Protein AF-A0A2C9LK13-F1 (afdb_monomer_lite)

pLDDT: mean 71.41, std 26.23, range [22.59, 97.69]

Radius of gyration: 27.47 Å; chains: 1; bounding box: 60×66×103 Å

Organism: Biomphalaria glabrata (NCBI:txid6526)

InterPro domains:
  IPR002893 Zinc finger, MYND-type [PF01753] (42-80)
  IPR002893 Zinc finger, MYND-type [PS50865] (42-80)

Structure (mmCIF, N/CA/C/O backbone):
data_AF-A0A2C9LK13-F1
#
_entry.id   AF-A0A2C9LK13-F1
#
loop_
_atom_site.group_PDB
_atom_site.id
_atom_site.type_symbol
_atom_site.label_atom_id
_atom_site.label_alt_id
_atom_site.label_comp_id
_atom_site.label_asym_id
_atom_site.label_entity_id
_atom_site.label_seq_id
_atom_site.pdbx_PDB_ins_code
_atom_site.Cartn_x
_atom_site.Cartn_y
_atom_site.Cartn_z
_atom_site.occupancy
_atom_site.B_iso_or_equiv
_atom_site.auth_seq_id
_atom_site.auth_comp_id
_atom_site.auth_asym_id
_atom_site.auth_atom_id
_atom_site.pdbx_PDB_model_num
ATOM 1 N N . MET A 1 1 ? -13.876 47.845 -78.301 1.00 31.80 1 MET A N 1
ATOM 2 C CA . MET A 1 1 ? -13.038 47.827 -79.518 1.00 31.80 1 MET A CA 1
ATOM 3 C C . MET A 1 1 ? -11.632 48.250 -79.125 1.00 31.80 1 MET A C 1
ATOM 5 O O . MET A 1 1 ? -11.558 49.229 -78.405 1.00 31.80 1 MET A O 1
ATOM 9 N N . ALA A 1 2 ? -10.608 47.526 -79.604 1.00 27.41 2 ALA A N 1
ATOM 10 C CA . ALA A 1 2 ? -9.177 47.889 -79.687 1.00 27.41 2 ALA A CA 1
ATOM 11 C C . ALA A 1 2 ? -8.462 48.290 -78.366 1.00 27.41 2 ALA A C 1
ATOM 13 O O . ALA A 1 2 ? -8.878 49.216 -77.692 1.00 27.41 2 ALA A O 1
ATOM 14 N N . ALA A 1 3 ? -7.488 47.540 -77.839 1.00 23.59 3 ALA A N 1
ATOM 15 C CA . ALA A 1 3 ? -6.131 47.210 -78.320 1.00 23.59 3 ALA A CA 1
ATOM 16 C C . ALA A 1 3 ? -5.032 48.152 -77.779 1.00 23.59 3 ALA A C 1
ATOM 18 O O . ALA A 1 3 ? -5.174 49.365 -77.861 1.00 23.59 3 ALA A O 1
ATOM 19 N N . ALA A 1 4 ? -3.921 47.509 -77.364 1.00 25.47 4 ALA A N 1
ATOM 20 C CA . ALA A 1 4 ? -2.553 48.018 -77.133 1.00 25.47 4 ALA A CA 1
ATOM 21 C C . ALA A 1 4 ? -2.369 48.988 -75.943 1.00 25.47 4 ALA A C 1
ATOM 23 O O . ALA A 1 4 ? -3.232 49.805 -75.674 1.00 25.47 4 ALA A O 1
ATOM 24 N N . SER A 1 5 ? -1.289 49.021 -75.157 1.00 25.98 5 SER A N 1
ATOM 25 C CA . SER A 1 5 ? 0.034 48.363 -75.049 1.00 25.98 5 SER A CA 1
ATOM 26 C C . SER A 1 5 ? 0.623 48.882 -73.712 1.00 25.98 5 SER A C 1
ATOM 28 O O . SER A 1 5 ? 0.318 50.018 -73.369 1.00 25.98 5 SER A O 1
ATOM 30 N N . THR A 1 6 ? 1.386 48.170 -72.877 1.00 29.06 6 THR A N 1
ATOM 31 C CA . THR A 1 6 ? 2.818 47.844 -73.036 1.00 29.06 6 THR A CA 1
ATOM 32 C C . THR A 1 6 ? 3.286 46.938 -71.869 1.00 29.06 6 THR A C 1
ATOM 34 O O . THR A 1 6 ? 2.954 47.176 -70.712 1.00 29.06 6 THR A O 1
ATOM 37 N N . ASN A 1 7 ? 4.086 45.913 -72.183 1.00 26.98 7 ASN A N 1
ATOM 38 C CA . ASN A 1 7 ? 5.043 45.219 -71.285 1.00 26.98 7 ASN A CA 1
ATOM 39 C C . ASN A 1 7 ? 6.357 46.055 -71.215 1.00 26.98 7 ASN A C 1
ATOM 41 O O . ASN A 1 7 ? 6.455 46.962 -72.047 1.00 26.98 7 ASN A O 1
ATOM 45 N N . PRO A 1 8 ? 7.400 45.790 -70.374 1.00 38.19 8 PRO A N 1
ATOM 46 C CA . PRO A 1 8 ? 7.798 44.488 -69.799 1.00 38.19 8 PRO A CA 1
ATOM 47 C C . PRO A 1 8 ? 8.449 44.511 -68.388 1.00 38.19 8 PRO A C 1
ATOM 49 O O . PRO A 1 8 ? 8.864 45.549 -67.886 1.00 38.19 8 PRO A O 1
ATOM 52 N N . SER A 1 9 ? 8.635 43.334 -67.779 1.00 25.31 9 SER A N 1
ATOM 53 C CA . SER A 1 9 ? 9.936 42.818 -67.284 1.00 25.31 9 SER A CA 1
ATOM 54 C C . SER A 1 9 ? 9.738 41.681 -66.271 1.00 25.31 9 SER A C 1
ATOM 56 O O . SER A 1 9 ? 8.929 41.789 -65.357 1.00 25.31 9 SER A O 1
ATOM 58 N N . GLY A 1 10 ? 10.497 40.591 -66.439 1.00 26.08 10 GLY A N 1
ATOM 59 C CA . GLY A 1 10 ? 10.673 39.565 -65.403 1.00 26.08 10 GLY A CA 1
ATOM 60 C C . GLY A 1 10 ? 10.380 38.131 -65.839 1.00 26.08 10 GLY A C 1
ATOM 61 O O . GLY A 1 10 ? 9.388 37.548 -65.421 1.00 26.08 10 GLY A O 1
ATOM 62 N N . SER A 1 11 ? 11.262 37.584 -66.675 1.00 26.62 11 SER A N 1
ATOM 63 C CA . SER A 1 11 ? 11.441 36.170 -67.043 1.00 26.62 11 SER A CA 1
ATOM 64 C C . SER A 1 11 ? 11.266 35.191 -65.869 1.00 26.62 11 SER A C 1
ATOM 66 O O . SER A 1 11 ? 11.827 35.426 -64.807 1.00 26.62 11 SER A O 1
ATOM 68 N N . GLY A 1 12 ? 10.462 34.128 -66.028 1.00 23.30 12 GLY A N 1
ATOM 69 C CA . GLY A 1 12 ? 10.933 32.734 -66.206 1.00 23.30 12 GLY A CA 1
ATOM 70 C C . GLY A 1 12 ? 11.186 32.043 -64.850 1.00 23.30 12 GLY A C 1
ATOM 71 O O . GLY A 1 12 ? 11.863 32.603 -64.008 1.00 23.30 12 GLY A O 1
ATOM 72 N N . VAL A 1 13 ? 10.706 30.843 -64.518 1.00 27.02 13 VAL A N 1
ATOM 73 C CA . VAL A 1 13 ? 10.536 29.606 -65.296 1.00 27.02 13 VAL A CA 1
ATOM 74 C C . VAL A 1 13 ? 9.547 28.676 -64.559 1.00 27.02 13 VAL A C 1
ATOM 76 O O . VAL A 1 13 ? 9.463 28.693 -63.332 1.00 27.02 13 VAL A O 1
ATOM 79 N N . LEU A 1 14 ? 8.810 27.866 -65.330 1.00 23.88 14 LEU A N 1
ATOM 80 C CA . LEU A 1 14 ? 7.937 26.773 -64.884 1.00 23.88 14 LEU A CA 1
ATOM 81 C C . LEU A 1 14 ? 8.702 25.582 -64.265 1.00 23.88 14 LEU A C 1
ATOM 83 O O . LEU A 1 14 ? 9.721 25.158 -64.793 1.00 23.88 14 LEU A O 1
ATOM 87 N N . PHE A 1 15 ? 8.095 25.021 -63.213 1.00 25.47 15 PHE A N 1
ATOM 88 C CA . PHE A 1 15 ? 8.029 23.618 -62.763 1.00 25.47 15 PHE A CA 1
ATOM 89 C C . PHE A 1 15 ? 9.171 22.633 -63.072 1.00 25.47 15 PHE A C 1
ATOM 91 O O . PHE A 1 15 ? 9.415 22.278 -64.222 1.00 25.47 15 PHE A O 1
ATOM 98 N N . ASN A 1 16 ? 9.650 21.966 -62.011 1.00 25.30 16 ASN A N 1
ATOM 99 C CA . ASN A 1 16 ? 9.769 20.509 -62.051 1.00 25.30 16 ASN A CA 1
ATOM 100 C C . ASN A 1 16 ? 9.527 19.857 -60.676 1.00 25.30 16 ASN A C 1
ATOM 102 O O . ASN A 1 16 ? 9.900 20.404 -59.639 1.00 25.30 16 ASN A O 1
ATOM 106 N N . MET A 1 17 ? 8.867 18.698 -60.695 1.00 30.39 17 MET A N 1
ATOM 107 C CA . MET 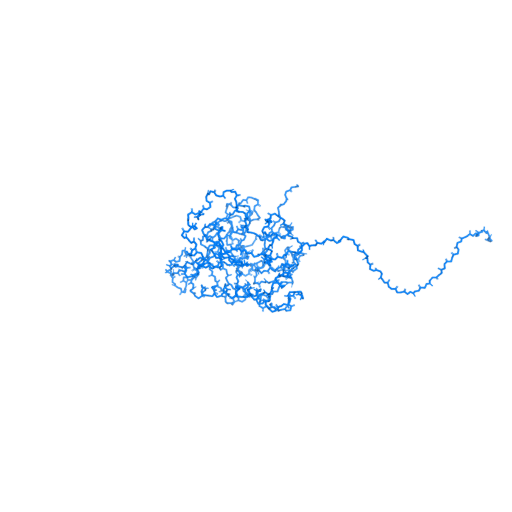A 1 17 ? 8.606 17.825 -59.550 1.00 30.39 17 MET A CA 1
ATOM 108 C C . MET A 1 17 ? 9.844 16.978 -59.240 1.00 30.39 17 MET A C 1
ATOM 110 O O . MET A 1 17 ? 10.304 16.274 -60.132 1.00 30.39 17 MET A O 1
ATOM 114 N N . SER A 1 18 ? 10.296 16.960 -57.982 1.00 26.34 18 SER A N 1
ATOM 115 C CA . SER A 1 18 ? 10.904 15.781 -57.338 1.00 26.34 18 SER A CA 1
ATOM 116 C C . SER A 1 18 ? 11.315 16.077 -55.890 1.00 26.34 18 SER A C 1
ATOM 118 O O . SER A 1 18 ? 12.150 16.940 -55.654 1.00 26.34 18 SER A O 1
ATOM 120 N N . GLU A 1 19 ? 10.747 15.280 -54.982 1.00 29.22 19 GLU A N 1
ATOM 121 C CA . GLU A 1 19 ? 11.377 14.674 -53.799 1.00 29.22 19 GLU A CA 1
ATOM 122 C C . GLU A 1 19 ? 11.909 15.516 -52.614 1.00 29.22 19 GLU A C 1
ATOM 124 O O . GLU A 1 19 ? 12.573 16.534 -52.747 1.00 29.22 19 GLU A O 1
ATOM 129 N N . GLN A 1 20 ? 11.693 14.916 -51.432 1.00 29.33 20 GLN A N 1
ATOM 130 C CA . GLN A 1 20 ? 12.347 15.128 -50.132 1.00 29.33 20 GLN A CA 1
ATOM 131 C C . GLN A 1 20 ? 11.802 16.259 -49.243 1.00 29.33 20 GLN A C 1
ATOM 133 O O . GLN A 1 20 ? 12.217 17.413 -49.279 1.00 29.33 20 GLN A O 1
ATOM 138 N N . GLY A 1 21 ? 10.896 15.850 -48.345 1.00 29.44 21 GLY A N 1
ATOM 139 C CA . GLY A 1 21 ? 10.502 16.613 -47.167 1.00 29.44 21 GLY A CA 1
ATOM 140 C C . GLY A 1 21 ? 11.701 16.871 -46.256 1.00 29.44 21 GLY A C 1
ATOM 141 O O . GLY A 1 21 ? 12.350 15.943 -45.772 1.00 29.44 21 GLY A O 1
ATOM 142 N N . GLN A 1 22 ? 11.988 18.150 -46.034 1.00 27.69 22 GLN A N 1
ATOM 143 C CA . GLN A 1 22 ? 13.014 18.611 -45.112 1.00 27.69 22 GLN A CA 1
ATOM 144 C C . GLN A 1 22 ? 12.539 18.471 -43.663 1.00 27.69 22 GLN A C 1
ATOM 146 O O . GLN A 1 22 ? 11.499 18.996 -43.266 1.00 27.69 22 GLN A O 1
ATOM 151 N N . ALA A 1 23 ? 13.349 17.766 -42.877 1.00 30.16 23 ALA A N 1
ATOM 152 C CA . ALA A 1 23 ? 13.293 17.742 -41.424 1.00 30.16 23 ALA A CA 1
ATOM 153 C C . ALA A 1 23 ? 13.624 19.131 -40.833 1.00 30.16 23 ALA A C 1
ATOM 155 O O . ALA A 1 23 ? 14.500 19.817 -41.371 1.00 30.16 23 ALA A O 1
ATOM 156 N N . PRO A 1 24 ? 13.025 19.538 -39.699 1.00 30.30 24 PRO A N 1
ATOM 157 C CA . PRO A 1 24 ? 13.491 20.707 -38.965 1.00 30.30 24 PRO A CA 1
ATOM 158 C C . PRO A 1 24 ? 14.824 20.394 -38.262 1.00 30.30 24 PRO A C 1
ATOM 160 O O . PRO A 1 24 ? 14.943 19.410 -37.532 1.00 30.30 24 PRO A O 1
ATOM 163 N N . GLN A 1 25 ? 15.826 21.239 -38.507 1.00 32.28 25 GLN A N 1
ATOM 164 C CA . GLN A 1 25 ? 17.170 21.201 -37.915 1.00 32.28 25 GLN A CA 1
ATOM 165 C C . GLN A 1 25 ? 17.210 21.824 -36.492 1.00 32.28 25 GLN A C 1
ATOM 167 O O . GLN A 1 25 ? 16.270 22.509 -36.088 1.00 32.28 25 GLN A O 1
ATOM 172 N N . PRO A 1 26 ? 18.283 21.554 -35.718 1.00 39.41 26 PRO A N 1
ATOM 173 C CA . PRO A 1 26 ? 18.273 21.402 -34.267 1.00 39.41 26 PRO A CA 1
ATOM 174 C C . PRO A 1 26 ? 18.712 22.659 -33.508 1.00 39.41 26 PRO A C 1
ATOM 176 O O . PRO A 1 26 ? 19.609 23.385 -33.930 1.00 39.41 26 PRO A O 1
ATOM 179 N N . GLY A 1 27 ? 18.158 22.851 -32.311 1.00 30.44 27 GLY A N 1
ATOM 180 C CA . GLY A 1 27 ? 18.590 23.892 -31.382 1.00 30.44 27 GLY A CA 1
ATOM 181 C C . GLY A 1 27 ? 18.277 23.522 -29.936 1.00 30.44 27 GLY A C 1
ATOM 182 O O . GLY A 1 27 ? 17.152 23.154 -29.630 1.00 30.44 27 GLY A O 1
ATOM 183 N N . LEU A 1 28 ? 19.294 23.654 -29.078 1.00 29.55 28 LEU A N 1
ATOM 184 C CA . LEU A 1 28 ? 19.357 23.369 -27.634 1.00 29.55 28 LEU A CA 1
ATOM 185 C C . LEU A 1 28 ? 19.448 21.889 -27.227 1.00 29.55 28 LEU A C 1
ATOM 187 O O . LEU A 1 28 ? 18.504 21.257 -26.762 1.00 29.55 28 LEU A O 1
ATOM 191 N N . LYS A 1 29 ? 20.683 21.372 -27.288 1.00 32.31 29 LYS A N 1
ATOM 192 C CA . LYS A 1 29 ? 21.123 20.269 -26.427 1.00 32.31 29 LYS A CA 1
ATOM 193 C C . LYS A 1 29 ? 20.994 20.713 -24.967 1.00 32.31 29 LYS A C 1
ATOM 195 O O . LYS A 1 29 ? 21.827 21.473 -24.482 1.00 32.31 29 LYS A O 1
ATOM 200 N N . CYS A 1 30 ? 19.975 20.231 -24.266 1.00 28.42 30 CYS A N 1
ATOM 201 C CA . CYS A 1 30 ? 20.022 20.163 -22.813 1.00 28.42 30 CYS A CA 1
ATOM 202 C C . CYS A 1 30 ? 20.679 18.823 -22.476 1.00 28.42 30 CYS A C 1
ATOM 204 O O . CYS A 1 30 ? 20.063 17.763 -22.597 1.00 28.42 30 CYS A O 1
ATOM 206 N N . GLU A 1 31 ? 21.976 18.848 -22.172 1.00 27.44 31 GLU A N 1
ATOM 207 C CA . GLU A 1 31 ? 22.671 17.673 -21.658 1.00 27.44 31 GLU A CA 1
ATOM 208 C C . GLU A 1 31 ? 22.091 17.350 -20.279 1.00 27.44 31 GLU A C 1
ATOM 210 O O . GLU A 1 31 ? 22.487 17.919 -19.264 1.00 27.44 31 GLU A O 1
ATOM 215 N N . ALA A 1 32 ? 21.113 16.443 -20.250 1.00 30.39 32 ALA A N 1
ATOM 216 C CA . ALA A 1 32 ? 20.668 15.805 -19.025 1.00 30.39 32 ALA A CA 1
ATOM 217 C C . ALA A 1 32 ? 21.895 15.150 -18.379 1.00 30.39 32 ALA A C 1
ATOM 219 O O . ALA A 1 32 ? 22.409 14.140 -18.874 1.00 30.39 32 ALA A O 1
ATOM 220 N N . LYS A 1 33 ? 22.405 15.762 -17.304 1.00 28.86 33 LYS A N 1
ATOM 221 C CA . LYS A 1 33 ? 23.480 15.190 -16.495 1.00 28.86 33 LYS A CA 1
ATOM 222 C C . LYS A 1 33 ? 23.027 13.794 -16.067 1.00 28.86 33 LYS A C 1
ATOM 224 O O . LYS A 1 33 ? 22.029 13.628 -15.377 1.00 28.86 33 LYS A O 1
ATOM 229 N N . ARG A 1 34 ? 23.720 12.776 -16.573 1.00 30.58 34 ARG A N 1
ATOM 230 C CA . ARG A 1 34 ? 23.451 11.365 -16.285 1.00 30.58 34 ARG A CA 1
ATOM 231 C C . ARG A 1 34 ? 23.830 11.092 -14.829 1.00 30.58 34 ARG A C 1
ATOM 233 O O . ARG A 1 34 ? 25.012 11.111 -14.505 1.00 30.58 34 ARG A O 1
ATOM 240 N N . PHE A 1 35 ? 22.845 10.831 -13.975 1.00 31.67 35 PHE A N 1
ATOM 241 C CA . PHE A 1 35 ? 23.058 10.484 -12.569 1.00 31.67 35 PHE A CA 1
ATOM 242 C C . PHE A 1 35 ? 23.460 9.004 -12.445 1.00 31.67 35 PHE A C 1
ATOM 244 O O . PHE A 1 35 ? 22.763 8.110 -12.933 1.00 31.67 35 PHE A O 1
ATOM 251 N N . LEU A 1 36 ? 24.631 8.743 -11.861 1.00 31.02 36 LEU A N 1
ATOM 252 C CA . LEU A 1 36 ? 25.161 7.404 -11.587 1.00 31.02 36 LEU A CA 1
ATOM 253 C C . LEU A 1 36 ? 24.934 7.095 -10.096 1.00 31.02 36 LEU A C 1
ATOM 255 O O . LEU A 1 36 ? 25.212 7.979 -9.295 1.00 31.02 36 LEU A O 1
ATOM 259 N N . PRO A 1 37 ? 24.494 5.882 -9.709 1.00 32.12 37 PRO A N 1
ATOM 260 C CA . PRO A 1 37 ? 24.341 5.515 -8.300 1.00 32.12 37 PRO A CA 1
ATOM 261 C C . PRO A 1 37 ? 25.699 5.464 -7.586 1.00 32.12 37 PRO A C 1
ATOM 263 O O . PRO A 1 37 ? 26.681 5.014 -8.185 1.00 32.12 37 PRO A O 1
ATOM 266 N N . MET A 1 38 ? 25.742 5.885 -6.318 1.00 38.09 38 MET A N 1
ATOM 267 C CA . MET A 1 38 ? 26.956 5.951 -5.492 1.00 38.09 38 MET A CA 1
ATOM 268 C C . MET A 1 38 ? 26.857 5.053 -4.249 1.00 38.09 38 MET A C 1
ATOM 270 O O . MET A 1 38 ? 25.794 4.933 -3.637 1.00 38.09 38 MET A O 1
ATOM 274 N N . GLU A 1 39 ? 27.970 4.415 -3.895 1.00 42.72 39 GLU A N 1
ATOM 275 C CA . GLU A 1 39 ? 28.097 3.479 -2.773 1.00 42.72 39 GLU A CA 1
ATOM 276 C C . GLU A 1 39 ? 28.133 4.225 -1.425 1.00 42.72 39 GLU A C 1
ATOM 278 O O . GLU A 1 39 ? 28.617 5.353 -1.337 1.00 42.72 39 GLU A O 1
ATOM 283 N N . HIS A 1 40 ? 27.606 3.613 -0.363 1.00 55.34 40 HIS A N 1
ATOM 284 C CA . HIS A 1 40 ? 27.720 4.108 1.015 1.00 55.34 40 HIS A CA 1
ATOM 285 C C . HIS A 1 40 ? 28.636 3.205 1.823 1.00 55.34 40 HIS A C 1
ATOM 287 O O . HIS A 1 40 ? 28.662 2.020 1.525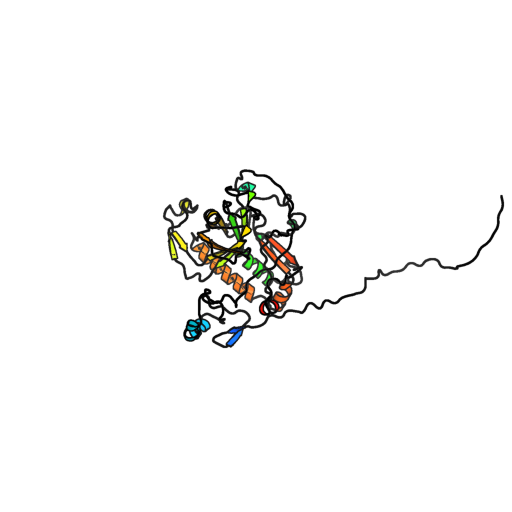 1.00 55.34 40 HIS A O 1
ATOM 293 N N . ASP A 1 41 ? 29.295 3.723 2.864 1.00 78.69 41 ASP A N 1
ATOM 294 C CA . ASP A 1 41 ? 30.219 2.949 3.702 1.00 78.69 41 ASP A CA 1
ATOM 295 C C . ASP A 1 41 ? 29.577 2.489 5.008 1.00 78.69 41 ASP A C 1
ATOM 297 O O . ASP A 1 41 ? 28.857 3.226 5.690 1.00 78.69 41 ASP A O 1
ATOM 301 N N . CYS A 1 42 ? 29.867 1.246 5.383 1.00 80.44 42 CYS A N 1
ATOM 302 C CA . CYS A 1 42 ? 29.367 0.684 6.619 1.00 80.44 42 CYS A CA 1
ATOM 303 C C . CYS A 1 42 ? 30.082 1.340 7.797 1.00 80.44 42 CYS A C 1
ATOM 305 O O . CYS A 1 42 ? 31.298 1.230 7.923 1.00 80.44 42 CYS A O 1
ATOM 307 N N . SER A 1 43 ? 29.317 1.899 8.734 1.00 87.06 43 SER A N 1
ATOM 308 C CA . SER A 1 43 ? 29.811 2.530 9.962 1.00 87.06 43 SER A CA 1
ATOM 309 C C . SER A 1 43 ? 30.565 1.580 10.904 1.00 87.06 43 SER A C 1
ATOM 311 O O . SER A 1 43 ? 31.014 2.019 11.950 1.00 87.06 43 SER A O 1
ATOM 313 N N . TYR A 1 44 ? 30.665 0.288 10.575 1.00 93.88 44 TYR A N 1
ATOM 314 C CA . TYR A 1 44 ? 31.475 -0.684 11.307 1.00 93.88 44 TYR A CA 1
ATOM 315 C C . TYR A 1 44 ? 32.651 -1.194 10.474 1.00 93.88 44 TYR A C 1
ATOM 317 O O . TYR A 1 44 ? 33.803 -1.016 10.848 1.00 93.88 44 TYR A O 1
ATOM 325 N N . CYS A 1 45 ? 32.367 -1.853 9.346 1.00 90.88 45 CYS A N 1
ATOM 326 C CA . CYS A 1 45 ? 33.394 -2.554 8.574 1.00 90.88 45 CYS A CA 1
ATOM 327 C C . CYS A 1 45 ? 33.979 -1.735 7.416 1.00 90.88 45 CYS A C 1
ATOM 329 O O . CYS A 1 45 ? 34.848 -2.241 6.712 1.00 90.88 45 CYS A O 1
ATOM 331 N N . GLY A 1 46 ? 33.479 -0.519 7.172 1.00 83.88 46 GLY A N 1
ATOM 332 C CA . GLY A 1 46 ? 33.955 0.380 6.116 1.00 83.88 46 GLY A CA 1
ATOM 333 C C . GLY A 1 46 ? 33.696 -0.092 4.683 1.00 83.88 46 GLY A C 1
ATOM 334 O O . GLY A 1 46 ? 34.047 0.615 3.749 1.00 83.88 46 GLY A O 1
ATOM 335 N N . LYS A 1 47 ? 33.090 -1.270 4.476 1.00 79.94 47 LYS A N 1
ATOM 336 C CA . LYS A 1 47 ? 32.755 -1.768 3.135 1.00 79.94 47 LYS A CA 1
ATOM 337 C C . LYS A 1 47 ? 31.714 -0.872 2.489 1.00 79.94 47 LYS A C 1
ATOM 339 O O . LYS A 1 47 ? 30.720 -0.564 3.144 1.00 79.94 47 LYS A O 1
ATOM 344 N N . SER A 1 48 ? 31.911 -0.565 1.214 1.00 63.59 48 SER A N 1
ATOM 345 C CA . SER A 1 48 ? 30.999 0.244 0.416 1.00 63.59 48 SER A CA 1
ATOM 346 C C . SER A 1 48 ? 29.912 -0.628 -0.234 1.00 63.59 48 SER A C 1
ATOM 348 O O . SER A 1 48 ? 30.187 -1.722 -0.727 1.00 63.59 48 SER A O 1
ATOM 350 N N . SER A 1 49 ? 28.648 -0.207 -0.179 1.00 54.97 49 SER A N 1
ATOM 351 C CA . SER A 1 49 ? 27.510 -0.903 -0.796 1.00 54.97 49 SER A CA 1
ATOM 352 C C . SER A 1 49 ? 26.365 0.064 -1.094 1.00 54.97 49 SER A C 1
ATOM 354 O O . SER A 1 49 ? 26.162 1.051 -0.388 1.00 54.97 49 SER A O 1
ATOM 356 N N . PHE A 1 50 ? 25.578 -0.242 -2.125 1.00 47.47 50 PHE A N 1
ATOM 357 C CA . PHE A 1 50 ? 24.413 0.549 -2.534 1.00 47.47 50 PHE A CA 1
ATOM 358 C C . PHE A 1 50 ? 23.177 0.333 -1.646 1.00 47.47 50 PHE A C 1
ATOM 360 O O . PHE A 1 50 ? 22.246 1.133 -1.687 1.00 47.47 50 PHE A O 1
ATOM 367 N N . SER A 1 51 ? 23.149 -0.725 -0.829 1.00 55.66 51 SER A N 1
ATOM 368 C CA . SER A 1 51 ? 22.083 -0.965 0.150 1.00 55.66 51 SER A CA 1
ATOM 369 C C . SER A 1 51 ? 22.665 -1.186 1.533 1.00 55.66 51 SER A C 1
ATOM 371 O O . SER A 1 51 ? 23.185 -2.257 1.861 1.00 55.66 51 SER A O 1
ATOM 373 N N . MET A 1 52 ? 22.531 -0.180 2.374 1.00 71.56 52 MET A N 1
ATOM 374 C CA . MET A 1 52 ? 22.866 -0.314 3.778 1.00 71.56 52 MET A CA 1
ATOM 375 C C . MET A 1 52 ? 21.618 -0.216 4.627 1.00 71.56 52 MET A C 1
ATOM 377 O O . MET A 1 52 ? 20.679 0.510 4.308 1.00 71.56 52 MET A O 1
ATOM 381 N N . LYS A 1 53 ? 21.618 -0.963 5.724 1.00 70.69 53 LYS A N 1
ATOM 382 C CA . LYS A 1 53 ? 20.591 -0.902 6.753 1.00 70.69 53 LYS A CA 1
ATOM 383 C C . LYS A 1 53 ? 20.910 0.248 7.697 1.00 70.69 53 LYS A C 1
ATOM 385 O O . LYS A 1 53 ? 22.055 0.410 8.110 1.00 70.69 53 LYS A O 1
ATOM 390 N N . PHE A 1 54 ? 19.900 1.027 8.051 1.00 73.44 54 PHE A N 1
ATOM 391 C CA . PHE A 1 54 ? 20.044 2.133 8.990 1.00 73.44 54 PHE A CA 1
ATOM 392 C C . PHE A 1 54 ? 19.812 1.666 10.427 1.00 73.44 54 PHE A C 1
ATOM 394 O O . PHE A 1 54 ? 19.035 0.742 10.677 1.00 73.44 54 PHE A O 1
ATOM 401 N N . CYS A 1 55 ? 20.453 2.331 11.388 1.00 74.62 55 CYS A N 1
ATOM 402 C CA . CYS A 1 55 ? 20.087 2.178 12.790 1.00 74.62 55 CYS A CA 1
ATOM 403 C C . CYS A 1 55 ? 18.640 2.639 13.003 1.00 74.62 55 CYS A C 1
ATOM 405 O O . CYS A 1 55 ? 18.317 3.796 12.764 1.00 74.62 55 CYS A O 1
ATOM 407 N N . THR A 1 56 ? 17.777 1.765 13.511 1.00 64.12 56 THR A N 1
ATOM 408 C CA . THR A 1 56 ? 16.336 2.030 13.674 1.00 64.12 56 THR A CA 1
ATOM 409 C C . THR A 1 56 ? 16.002 3.045 14.768 1.00 64.12 56 THR A C 1
ATOM 411 O O . THR A 1 56 ? 14.876 3.533 14.828 1.00 64.12 56 THR A O 1
ATOM 414 N N . ASN A 1 57 ? 16.960 3.359 15.644 1.00 61.56 57 ASN A N 1
ATOM 415 C CA . ASN A 1 57 ? 16.757 4.312 16.732 1.00 61.56 57 ASN A CA 1
ATOM 416 C C . ASN A 1 57 ? 17.137 5.750 16.337 1.00 61.56 57 ASN A C 1
ATOM 418 O O . ASN A 1 57 ? 16.419 6.674 16.703 1.00 61.56 57 ASN A O 1
ATOM 422 N N . CYS A 1 58 ? 18.227 5.950 15.582 1.00 70.38 58 CYS A N 1
ATOM 423 C CA . CYS A 1 58 ? 18.701 7.292 15.205 1.00 70.38 58 CYS A CA 1
ATOM 424 C C . CYS A 1 58 ? 18.690 7.584 13.698 1.00 70.38 58 CYS A C 1
ATOM 426 O O . CYS A 1 58 ? 18.809 8.741 13.321 1.00 70.38 58 CYS A O 1
ATOM 428 N N . TRP A 1 59 ? 18.589 6.566 12.838 1.00 61.47 59 TRP A N 1
ATOM 429 C CA . TRP A 1 59 ? 18.599 6.669 11.370 1.00 61.47 59 TRP A CA 1
ATOM 430 C C . TRP A 1 59 ? 19.867 7.279 10.742 1.00 61.47 59 TRP A C 1
ATOM 432 O O . TRP A 1 59 ? 19.908 7.487 9.534 1.00 61.47 59 TRP A O 1
ATOM 442 N N . VAL A 1 60 ? 20.925 7.508 11.530 1.00 69.25 60 VAL A N 1
ATOM 443 C CA . VAL A 1 60 ? 22.193 8.100 11.058 1.00 69.25 60 VAL A CA 1
ATOM 444 C C . VAL A 1 60 ? 23.213 7.037 10.640 1.00 69.25 60 VAL A C 1
ATOM 446 O O . VAL A 1 60 ? 23.806 7.126 9.569 1.00 69.25 60 VAL A O 1
ATOM 449 N N . ALA A 1 61 ? 23.434 6.021 11.477 1.00 73.19 61 ALA A N 1
ATOM 450 C CA . ALA A 1 61 ? 24.450 5.003 11.208 1.00 73.19 61 ALA A CA 1
ATOM 451 C C . ALA A 1 61 ? 23.964 3.973 10.174 1.00 73.19 61 ALA A C 1
ATOM 453 O O . ALA A 1 61 ? 22.813 3.531 10.238 1.00 73.19 61 ALA A O 1
ATOM 454 N N . LYS A 1 62 ? 24.856 3.579 9.254 1.00 81.62 62 LYS A N 1
ATOM 455 C CA . LYS A 1 62 ? 24.591 2.678 8.120 1.00 81.62 62 LYS A CA 1
ATOM 456 C C . LYS A 1 62 ? 25.417 1.400 8.255 1.00 81.62 62 LYS A C 1
ATOM 458 O O . LYS A 1 62 ? 26.597 1.443 8.592 1.00 81.62 62 LYS A O 1
ATOM 463 N N . TYR A 1 63 ? 24.828 0.247 7.968 1.00 78.62 63 TYR A N 1
ATOM 464 C CA . TYR A 1 63 ? 25.478 -1.050 8.137 1.00 78.62 63 TYR A CA 1
ATOM 465 C C . TYR A 1 63 ? 25.227 -1.965 6.946 1.00 78.62 63 TYR A C 1
ATOM 467 O O . TYR A 1 63 ? 24.136 -1.953 6.381 1.00 78.62 63 TYR A O 1
ATOM 475 N N . CYS A 1 64 ? 26.208 -2.800 6.593 1.00 78.56 64 CYS A N 1
ATOM 476 C CA . CYS A 1 64 ? 25.990 -3.876 5.622 1.00 78.56 64 CYS A CA 1
ATOM 477 C C . CYS A 1 64 ? 24.839 -4.787 6.070 1.00 78.56 64 CYS A C 1
ATOM 479 O O . CYS A 1 64 ? 23.974 -5.163 5.284 1.00 78.56 64 CYS A O 1
ATOM 481 N N . ASP A 1 65 ? 24.824 -5.108 7.361 1.00 77.44 65 ASP A N 1
ATOM 482 C CA . ASP A 1 65 ? 23.932 -6.081 7.967 1.00 77.44 65 ASP A CA 1
ATOM 483 C C . ASP A 1 65 ? 23.825 -5.869 9.489 1.00 77.44 65 ASP A C 1
ATOM 485 O O . ASP A 1 65 ? 24.381 -4.938 10.082 1.00 77.44 65 ASP A O 1
ATOM 489 N N . ARG A 1 66 ? 23.068 -6.761 10.129 1.00 78.50 66 ARG A N 1
ATOM 490 C CA . ARG A 1 66 ? 22.827 -6.759 11.573 1.00 78.50 66 ARG A CA 1
ATOM 491 C C . ARG A 1 66 ? 24.082 -7.098 12.381 1.00 78.50 66 ARG A C 1
ATOM 493 O O . ARG A 1 66 ? 24.172 -6.679 13.533 1.00 78.50 66 ARG A O 1
ATOM 500 N N . GLU A 1 67 ? 25.021 -7.857 11.824 1.00 87.19 67 GLU A N 1
ATOM 501 C CA . GLU A 1 67 ? 26.258 -8.210 12.525 1.00 87.19 67 GLU A CA 1
ATOM 502 C C . GLU A 1 67 ? 27.138 -6.973 12.673 1.00 87.19 67 GLU A C 1
ATOM 504 O O . GLU A 1 67 ? 27.550 -6.645 13.782 1.00 87.19 67 GLU A O 1
ATOM 509 N N . CYS A 1 68 ? 27.290 -6.201 11.596 1.00 85.88 68 CYS A N 1
ATOM 510 C CA . CYS A 1 68 ? 27.984 -4.919 11.623 1.00 85.88 68 CYS A CA 1
ATOM 511 C C . CYS A 1 68 ? 27.348 -3.931 12.613 1.00 85.88 68 CYS A C 1
ATOM 513 O O . CYS A 1 68 ? 28.056 -3.239 13.344 1.00 85.88 68 CYS A O 1
ATOM 515 N N . GLN A 1 69 ? 26.015 -3.885 12.690 1.00 86.69 69 GLN A N 1
ATOM 516 C CA . GLN A 1 69 ? 25.320 -3.038 13.662 1.00 86.69 69 GLN A CA 1
ATOM 517 C C . GLN A 1 69 ? 25.569 -3.482 15.110 1.00 86.69 69 GLN A C 1
ATOM 519 O O . GLN A 1 69 ? 25.859 -2.645 15.964 1.00 86.69 69 GLN A O 1
ATOM 524 N N . LYS A 1 70 ? 25.463 -4.787 15.401 1.00 89.19 70 LYS A N 1
ATOM 525 C CA . LYS A 1 70 ? 25.710 -5.339 16.744 1.00 89.19 70 LYS A CA 1
ATOM 526 C C . LYS A 1 70 ? 27.146 -5.090 17.193 1.00 89.19 70 LYS A C 1
ATOM 528 O O . LYS A 1 70 ? 27.354 -4.693 18.335 1.00 89.19 70 LYS A O 1
ATOM 533 N N . SER A 1 71 ? 28.110 -5.274 16.297 1.00 88.69 71 SER A N 1
ATOM 534 C CA . SER A 1 71 ? 29.525 -5.073 16.599 1.00 88.69 71 SER A CA 1
ATOM 535 C C . SER A 1 71 ? 29.886 -3.600 16.806 1.00 88.69 71 SER A C 1
ATOM 537 O O . SER A 1 71 ? 30.738 -3.300 17.634 1.00 88.69 71 SER A O 1
ATOM 539 N N . HIS A 1 72 ? 29.200 -2.670 16.132 1.00 91.50 72 HIS A N 1
ATOM 540 C CA . HIS A 1 72 ? 29.359 -1.231 16.377 1.00 91.50 72 HIS A CA 1
ATOM 541 C C . HIS A 1 72 ? 28.556 -0.730 17.592 1.00 91.50 72 HIS A C 1
ATOM 543 O O . HIS A 1 72 ? 28.749 0.398 18.036 1.00 91.50 72 HIS A O 1
ATOM 549 N N . TRP A 1 73 ? 27.652 -1.531 18.167 1.00 84.88 73 TRP A N 1
ATOM 550 C CA . TRP A 1 73 ? 26.711 -1.052 19.186 1.00 84.88 73 TRP A CA 1
ATOM 551 C C . TRP A 1 73 ? 27.387 -0.489 20.443 1.00 84.88 73 TRP A C 1
ATOM 553 O O . TRP A 1 73 ? 26.894 0.487 21.007 1.00 84.88 73 TRP A O 1
ATOM 563 N N . SER A 1 74 ? 28.513 -1.060 20.883 1.00 88.44 74 SER A N 1
ATOM 564 C CA . SER A 1 74 ? 29.234 -0.595 22.079 1.00 88.44 74 SER A CA 1
ATOM 565 C C . SER A 1 74 ? 29.718 0.851 21.970 1.00 88.44 74 SER A C 1
ATOM 567 O O . SER A 1 74 ? 29.722 1.553 22.978 1.00 88.44 74 SER A O 1
ATOM 569 N N . GLU A 1 75 ? 30.081 1.288 20.766 1.00 87.12 75 GLU A N 1
ATOM 570 C CA . GLU A 1 75 ? 30.517 2.653 20.459 1.00 87.12 75 GLU A CA 1
ATOM 571 C C . GLU A 1 75 ? 29.319 3.521 20.050 1.00 87.12 75 GLU A C 1
ATOM 573 O O . GLU A 1 75 ? 29.069 4.576 20.634 1.00 87.12 75 GLU A O 1
ATOM 578 N N . HIS A 1 76 ? 28.486 3.016 19.138 1.00 85.12 76 HIS A N 1
ATOM 579 C CA . HIS A 1 76 ? 27.344 3.739 18.592 1.00 85.12 76 HIS A CA 1
ATOM 580 C C . HIS A 1 76 ? 26.305 4.147 19.647 1.00 85.12 76 HIS A C 1
ATOM 582 O O . HIS A 1 76 ? 25.749 5.241 19.562 1.00 85.12 76 HIS A O 1
ATOM 588 N N . ARG A 1 77 ? 26.035 3.306 20.659 1.00 86.31 77 ARG A N 1
ATOM 589 C CA . ARG A 1 77 ? 24.986 3.548 21.672 1.00 86.31 77 ARG A CA 1
ATOM 590 C C . ARG A 1 77 ? 25.133 4.880 22.413 1.00 86.31 77 ARG A C 1
ATOM 592 O O . ARG A 1 77 ? 24.130 5.432 22.848 1.00 86.31 77 ARG A O 1
ATOM 599 N N . HIS A 1 78 ? 26.359 5.391 22.546 1.00 81.00 78 HIS A N 1
ATOM 600 C CA . HIS A 1 78 ? 26.648 6.649 23.240 1.00 81.00 78 HIS A CA 1
ATOM 601 C C . HIS A 1 78 ? 26.228 7.884 22.434 1.00 81.00 78 HIS A C 1
ATOM 603 O O . HIS A 1 78 ? 26.007 8.939 23.016 1.00 81.00 78 HIS A O 1
ATOM 609 N N . HIS A 1 79 ? 26.061 7.724 21.120 1.00 75.12 79 HIS A N 1
ATOM 610 C CA . HIS A 1 79 ? 25.634 8.763 20.182 1.00 75.12 79 HIS A CA 1
ATOM 611 C C . HIS A 1 79 ? 24.295 8.413 19.504 1.00 75.12 79 HIS A C 1
ATOM 613 O O . HIS A 1 79 ? 23.856 9.076 18.564 1.00 75.12 79 HIS A O 1
ATOM 619 N N . CYS A 1 80 ? 23.629 7.354 19.976 1.00 75.88 80 CYS A N 1
ATOM 620 C CA . CYS A 1 80 ? 22.360 6.861 19.455 1.00 75.88 80 CYS A CA 1
ATOM 621 C C . CYS A 1 80 ? 21.186 7.542 20.183 1.00 75.88 80 CYS A C 1
ATOM 623 O O . CYS A 1 80 ? 20.559 6.954 21.066 1.00 75.88 80 CYS A O 1
ATOM 625 N N . HIS A 1 81 ? 20.901 8.801 19.840 1.00 70.69 81 HIS A N 1
ATOM 626 C CA . HIS A 1 81 ? 19.833 9.592 20.467 1.00 70.69 81 HIS A CA 1
ATOM 627 C C . HIS A 1 81 ? 18.520 9.551 19.665 1.00 70.69 81 HIS A C 1
ATOM 629 O O . HIS A 1 81 ? 18.541 9.543 18.434 1.00 70.69 81 HIS A O 1
ATOM 635 N N . LYS A 1 82 ? 17.376 9.548 20.371 1.00 52.47 82 LYS A N 1
ATOM 636 C CA . LYS A 1 82 ? 16.041 9.772 19.785 1.00 52.47 82 LYS A CA 1
ATOM 637 C C . LYS A 1 82 ? 15.864 11.256 19.446 1.00 52.47 82 LYS A C 1
ATOM 639 O O . LYS A 1 82 ? 16.351 12.111 20.177 1.00 52.47 82 LYS A O 1
ATOM 644 N N . GLU A 1 83 ? 15.145 11.525 18.358 1.00 49.06 83 GLU A N 1
ATOM 645 C CA . GLU A 1 83 ? 14.944 12.798 17.633 1.00 49.06 83 GLU A CA 1
ATOM 646 C C . GLU A 1 83 ? 14.405 14.023 18.418 1.00 49.06 83 GLU A C 1
ATOM 648 O O . GLU A 1 83 ? 13.826 14.922 17.816 1.00 49.06 83 GLU A O 1
ATOM 653 N N . THR A 1 84 ? 14.563 14.136 19.738 1.00 36.88 84 THR A N 1
ATOM 654 C CA . THR A 1 84 ? 14.075 15.326 20.462 1.00 36.88 84 THR A CA 1
ATOM 655 C C . THR A 1 84 ? 15.021 16.525 20.430 1.00 36.88 84 THR A C 1
ATOM 657 O O . THR A 1 84 ? 14.580 17.606 20.795 1.00 36.88 84 THR A O 1
ATOM 660 N N . ASP A 1 85 ? 16.264 16.387 19.954 1.00 33.56 85 ASP A N 1
ATOM 661 C CA . ASP A 1 85 ? 17.236 17.501 19.978 1.00 33.56 85 ASP A CA 1
ATOM 662 C C . ASP A 1 85 ? 18.023 17.720 18.672 1.00 33.56 85 ASP A C 1
ATOM 664 O O . ASP A 1 85 ? 18.965 18.504 18.612 1.00 33.56 85 ASP A O 1
ATOM 668 N N . ILE A 1 86 ? 17.623 17.064 17.578 1.00 37.06 86 ILE A N 1
ATOM 669 C CA . ILE A 1 86 ? 18.231 17.265 16.250 1.00 37.06 86 ILE A CA 1
ATOM 670 C C . ILE A 1 86 ? 17.247 18.040 15.374 1.00 37.06 86 ILE A C 1
ATOM 672 O O . ILE A 1 86 ? 16.778 17.583 14.335 1.00 37.06 86 ILE A O 1
ATOM 676 N N . SER A 1 87 ? 16.918 19.253 15.811 1.00 27.98 87 SER A N 1
ATOM 677 C CA . SER A 1 87 ? 16.041 20.181 15.092 1.00 27.98 87 SER A CA 1
ATOM 678 C C . SER A 1 87 ? 16.678 20.784 13.829 1.00 27.98 87 SER A C 1
ATOM 680 O O . SER A 1 87 ? 16.055 21.625 13.183 1.00 27.98 87 SER A O 1
ATOM 682 N N . GLN A 1 88 ? 17.884 20.357 13.424 1.00 28.67 88 GLN A N 1
ATOM 683 C CA . GLN A 1 88 ? 18.597 20.987 12.305 1.00 28.67 88 GLN A CA 1
ATOM 684 C C . GLN A 1 88 ? 19.254 20.067 11.260 1.00 28.67 88 GLN A C 1
ATOM 686 O O . GLN A 1 88 ? 19.732 20.614 10.271 1.00 28.67 88 GLN A O 1
ATOM 691 N N . LEU A 1 89 ? 19.263 18.725 11.368 1.00 27.70 89 LEU A N 1
ATOM 692 C CA . LEU A 1 89 ? 20.168 17.933 10.500 1.00 27.70 89 LEU A CA 1
ATOM 693 C C . LEU A 1 89 ? 19.638 16.744 9.682 1.00 27.70 89 LEU A C 1
ATOM 695 O O . LEU A 1 89 ? 20.422 16.223 8.901 1.00 27.70 89 LEU A O 1
ATOM 699 N N . TYR A 1 90 ? 18.356 16.355 9.703 1.00 26.03 90 TYR A N 1
ATOM 700 C CA . TYR A 1 90 ? 17.906 15.244 8.833 1.00 26.03 90 TYR A CA 1
ATOM 701 C C . TYR A 1 90 ? 16.543 15.495 8.157 1.00 26.03 90 TYR A C 1
ATOM 703 O O . TYR A 1 90 ? 15.456 15.235 8.684 1.00 26.03 90 TYR A O 1
ATOM 711 N N . LYS A 1 91 ? 16.607 16.019 6.925 1.00 29.48 91 LYS A N 1
ATOM 712 C CA . LYS A 1 91 ? 15.526 15.986 5.928 1.00 29.48 91 LYS A CA 1
ATOM 713 C C . LYS A 1 91 ? 15.768 14.780 5.011 1.00 29.48 91 LYS A C 1
ATOM 715 O O . LYS A 1 91 ? 16.774 14.766 4.318 1.00 29.48 91 LYS A O 1
ATOM 720 N N . GLY A 1 92 ? 14.852 13.814 4.941 1.00 23.44 92 GLY A N 1
ATOM 721 C CA . GLY A 1 92 ? 14.933 12.787 3.895 1.00 23.44 92 GLY A CA 1
ATOM 722 C C . GLY A 1 92 ? 13.760 11.811 3.865 1.00 23.44 92 GLY A C 1
ATOM 723 O O . GLY A 1 92 ? 13.520 11.116 4.845 1.00 23.44 92 GLY A O 1
ATOM 724 N N . GLY A 1 93 ? 13.036 11.773 2.735 1.00 22.59 93 GLY A N 1
ATOM 725 C CA . GLY A 1 93 ? 12.109 10.690 2.370 1.00 22.59 93 GLY A CA 1
ATOM 726 C C . GLY A 1 93 ? 10.884 11.080 1.512 1.00 22.59 93 GLY A C 1
ATOM 727 O O . GLY A 1 93 ? 9.762 11.038 2.024 1.00 22.59 93 GLY A O 1
ATOM 728 N N . ARG A 1 94 ? 11.021 11.395 0.206 1.00 32.25 94 ARG A N 1
ATOM 729 C CA . ARG A 1 94 ? 9.901 11.474 -0.792 1.00 32.25 94 ARG A CA 1
ATOM 730 C C . ARG A 1 94 ? 10.390 11.105 -2.210 1.00 32.25 94 ARG A C 1
ATOM 732 O O . ARG A 1 94 ? 11.576 11.252 -2.449 1.00 32.25 94 ARG A O 1
ATOM 739 N N . MET A 1 95 ? 9.646 10.435 -3.111 1.00 25.94 95 MET A N 1
ATOM 740 C CA . MET A 1 95 ? 8.312 10.608 -3.755 1.00 25.94 95 MET A CA 1
ATOM 741 C C . MET A 1 95 ? 8.205 11.788 -4.743 1.00 25.94 95 MET A C 1
ATOM 743 O O . MET A 1 95 ? 8.491 12.917 -4.368 1.00 25.94 95 MET A O 1
ATOM 747 N N . VAL A 1 96 ? 7.756 1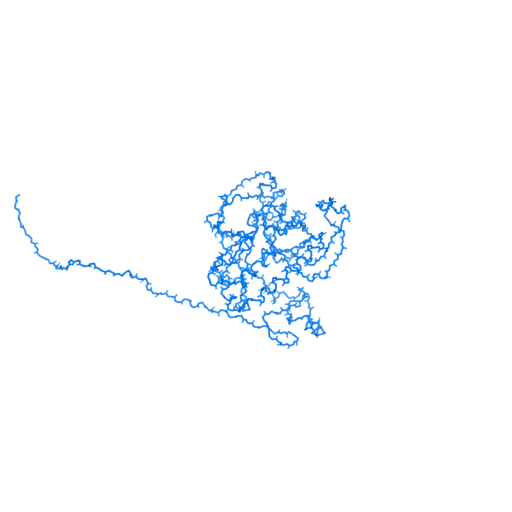1.489 -5.973 1.00 26.14 96 VAL A N 1
ATOM 748 C CA . VAL A 1 96 ? 7.577 12.409 -7.118 1.00 26.14 96 VAL A CA 1
ATOM 749 C C . VAL A 1 96 ? 6.133 12.919 -7.188 1.00 26.14 96 VAL A C 1
ATOM 751 O O . VAL A 1 96 ? 5.193 12.145 -7.012 1.00 26.14 96 VAL A O 1
ATOM 754 N N . GLU A 1 97 ? 5.962 14.212 -7.451 1.00 25.20 97 GLU A N 1
ATOM 755 C CA . GLU A 1 97 ? 4.675 14.869 -7.714 1.00 25.20 97 GLU A CA 1
ATOM 756 C C . GLU A 1 97 ? 4.325 14.853 -9.211 1.00 25.20 97 GLU A C 1
ATOM 758 O O . GLU A 1 97 ? 5.177 15.102 -10.061 1.00 25.20 97 GLU A O 1
ATOM 763 N N . MET A 1 98 ? 3.049 14.619 -9.532 1.00 29.53 98 MET A N 1
ATOM 764 C CA . MET A 1 98 ? 2.447 14.923 -10.837 1.00 29.53 98 MET A CA 1
ATOM 765 C C . MET A 1 98 ? 1.266 15.880 -10.610 1.00 29.53 98 MET A C 1
ATOM 767 O O . MET A 1 98 ? 0.389 15.589 -9.796 1.00 29.53 98 MET A O 1
ATOM 771 N N . GLU A 1 99 ? 1.264 17.023 -11.302 1.00 25.45 99 GLU A N 1
ATOM 772 C CA . GLU A 1 99 ? 0.234 18.076 -11.222 1.00 25.45 99 GLU A CA 1
ATOM 773 C C . GLU A 1 99 ? -1.007 17.705 -12.050 1.00 25.45 99 GLU A C 1
ATOM 775 O O . GLU A 1 99 ? -0.843 17.372 -13.220 1.00 25.45 99 GLU A O 1
ATOM 780 N N . MET A 1 100 ? -2.227 17.820 -11.492 1.00 26.56 100 MET A N 1
ATOM 781 C CA . MET A 1 100 ? -3.489 17.876 -12.261 1.00 26.56 100 MET A CA 1
ATOM 782 C C . MET A 1 100 ? -4.567 18.757 -11.592 1.00 26.56 100 MET A C 1
ATOM 784 O O . MET A 1 100 ? -4.714 18.767 -10.367 1.00 26.56 100 MET A O 1
ATOM 788 N N . VAL A 1 101 ? -5.337 19.456 -12.436 1.00 26.38 101 VAL A N 1
ATOM 789 C CA . VAL A 1 101 ? -6.364 20.480 -12.136 1.00 26.38 101 VAL A CA 1
ATOM 790 C C . VAL A 1 101 ? -7.710 19.844 -11.724 1.00 26.38 101 VAL A C 1
ATOM 792 O O . VAL A 1 101 ? -8.048 18.780 -12.250 1.00 26.38 101 VAL A O 1
ATOM 795 N N . PRO A 1 102 ? -8.500 20.436 -10.804 1.00 27.23 102 PRO A N 1
ATOM 796 C CA . PRO A 1 102 ? -9.845 19.958 -10.491 1.00 27.23 102 PRO A CA 1
ATOM 797 C C . PRO A 1 102 ? -10.934 20.725 -11.255 1.00 27.23 102 PRO A C 1
ATOM 799 O O . PRO A 1 102 ? -10.841 21.939 -11.377 1.00 27.23 102 PRO A O 1
ATOM 802 N N . ASP A 1 103 ? -12.015 20.028 -11.616 1.00 29.44 103 ASP A N 1
ATOM 803 C CA . ASP A 1 103 ? -13.330 20.639 -11.834 1.00 29.44 103 ASP A CA 1
ATOM 804 C C . ASP A 1 103 ? -14.417 19.907 -11.034 1.00 29.44 103 ASP A C 1
ATOM 806 O O . ASP A 1 103 ? -14.272 18.754 -10.610 1.00 29.44 103 ASP A O 1
ATOM 810 N N . THR A 1 104 ? -15.449 20.681 -10.725 1.00 36.75 104 THR A N 1
ATOM 811 C CA . THR A 1 104 ? -16.414 20.561 -9.630 1.00 36.75 104 THR A CA 1
ATOM 812 C C . THR A 1 104 ? -17.647 19.698 -9.917 1.00 36.75 104 THR A C 1
ATOM 814 O O . THR A 1 104 ? -18.008 19.453 -11.058 1.00 36.75 104 THR A O 1
ATOM 817 N N . GLU A 1 105 ? -18.324 19.357 -8.811 1.00 41.75 105 GLU A N 1
ATOM 818 C CA . GLU A 1 105 ? -19.658 18.745 -8.672 1.00 41.75 105 GLU A CA 1
ATOM 819 C C . GLU A 1 105 ? -19.775 17.239 -8.958 1.00 41.75 105 GLU A C 1
ATOM 821 O O . GLU A 1 105 ? -19.379 16.753 -10.002 1.00 41.75 105 GLU A O 1
ATOM 826 N N . PHE A 1 106 ? -20.301 16.485 -7.979 1.00 36.44 106 PHE A N 1
ATOM 827 C CA . PHE A 1 106 ? -21.433 15.556 -8.143 1.00 36.44 106 PHE A CA 1
ATOM 828 C C . PHE A 1 106 ? -21.833 14.892 -6.805 1.00 36.44 106 PHE A C 1
ATOM 830 O O . PHE A 1 106 ? -21.056 14.866 -5.845 1.00 36.44 106 PHE A O 1
ATOM 837 N N . LEU A 1 107 ? -23.100 14.461 -6.795 1.00 31.31 107 LEU A N 1
ATOM 838 C CA . LEU A 1 107 ? -24.083 14.281 -5.717 1.00 31.31 107 LEU A CA 1
ATOM 839 C C . LEU A 1 107 ? -23.809 13.256 -4.600 1.00 31.31 107 LEU A C 1
ATOM 841 O O . LEU A 1 107 ? -23.164 12.228 -4.786 1.00 31.31 107 LEU A O 1
ATOM 845 N N . GLU A 1 108 ? -24.469 13.523 -3.466 1.00 37.41 108 GLU A N 1
ATOM 846 C CA . GLU A 1 108 ? -24.746 12.597 -2.367 1.00 37.41 108 GLU A CA 1
ATOM 847 C C . GLU A 1 108 ? -25.742 11.502 -2.788 1.00 37.41 108 GLU A C 1
ATOM 849 O O . GLU A 1 108 ? -26.854 11.787 -3.229 1.00 37.41 108 GLU A O 1
ATOM 854 N N . ALA A 1 109 ? -25.369 10.238 -2.589 1.00 31.50 109 ALA A N 1
ATOM 855 C CA . ALA A 1 109 ? -26.302 9.120 -2.532 1.00 31.50 109 ALA A CA 1
ATOM 856 C C . ALA A 1 109 ? -25.817 8.133 -1.466 1.00 31.50 109 ALA A C 1
ATOM 858 O O . ALA A 1 109 ? -24.620 7.902 -1.323 1.00 31.50 109 ALA A O 1
ATOM 859 N N . SER A 1 110 ? -26.741 7.560 -0.698 1.00 34.41 110 SER A N 1
ATOM 860 C CA . SER A 1 110 ? -26.479 6.471 0.245 1.00 34.41 110 SER A CA 1
ATOM 861 C C . SER A 1 110 ? -26.025 5.223 -0.519 1.00 34.41 110 SER A C 1
ATOM 863 O O . SER A 1 110 ? -26.787 4.712 -1.341 1.00 34.41 110 SER A O 1
ATOM 865 N N . VAL A 1 111 ? -24.805 4.734 -0.278 1.00 34.59 111 VAL A N 1
ATOM 866 C CA . VAL A 1 111 ? -24.182 3.733 -1.162 1.00 34.59 111 VAL A CA 1
ATOM 867 C C . VAL A 1 111 ? -24.102 2.350 -0.512 1.00 34.59 111 VAL A C 1
ATOM 869 O O . VAL A 1 111 ? -23.452 2.157 0.514 1.00 34.59 111 VAL A O 1
ATOM 872 N N . ASN A 1 112 ? -24.765 1.391 -1.159 1.00 30.77 112 ASN A N 1
ATOM 873 C CA . ASN A 1 112 ? -24.574 -0.055 -1.030 1.00 30.77 112 ASN A CA 1
ATOM 874 C C . ASN A 1 112 ? -23.167 -0.428 -1.559 1.00 30.77 112 ASN A C 1
ATOM 876 O O . ASN A 1 112 ? -22.724 0.203 -2.514 1.00 30.77 112 ASN A O 1
ATOM 880 N N . GLU A 1 113 ? -22.450 -1.418 -1.007 1.00 39.66 113 GLU A N 1
ATOM 881 C CA . GLU A 1 113 ? -21.019 -1.640 -1.348 1.00 39.66 113 GLU A CA 1
ATOM 882 C C . GLU A 1 113 ? -20.739 -1.894 -2.851 1.00 39.66 113 GLU A C 1
ATOM 884 O O . GLU A 1 113 ? -19.619 -1.673 -3.311 1.00 39.66 113 GLU A O 1
ATOM 889 N N . ASP A 1 114 ? -21.755 -2.267 -3.635 1.00 37.41 114 ASP A N 1
ATOM 890 C CA . ASP A 1 114 ? -21.658 -2.479 -5.086 1.00 37.41 114 ASP A CA 1
ATOM 891 C C . ASP A 1 114 ? -21.733 -1.190 -5.936 1.00 37.41 114 ASP A C 1
ATOM 893 O O . ASP A 1 114 ? -21.369 -1.214 -7.110 1.00 37.41 114 ASP A O 1
ATOM 897 N N . PHE A 1 115 ? -22.143 -0.048 -5.367 1.00 38.44 115 PHE A N 1
ATOM 898 C CA . PHE A 1 115 ? -22.189 1.257 -6.056 1.00 38.44 115 PHE A CA 1
ATOM 899 C C . PHE A 1 115 ? -20.945 2.134 -5.802 1.00 38.44 115 PHE A C 1
ATOM 901 O O . PHE A 1 115 ? -20.870 3.259 -6.290 1.00 38.44 115 PHE A O 1
ATOM 908 N N . LEU A 1 116 ? -19.949 1.634 -5.058 1.00 45.88 116 LEU A N 1
ATOM 909 C CA . LEU A 1 116 ? -18.695 2.354 -4.767 1.00 45.88 116 LEU A CA 1
ATOM 910 C C . LEU A 1 116 ? -17.758 2.490 -5.974 1.00 45.88 116 LEU A C 1
ATOM 912 O O . LEU A 1 116 ? -16.739 3.174 -5.896 1.00 45.88 116 LEU A O 1
ATOM 916 N N . PHE A 1 117 ? -18.082 1.836 -7.083 1.00 47.72 117 PHE A N 1
ATOM 917 C CA . PHE A 1 117 ? -17.304 1.911 -8.304 1.00 47.72 117 PHE A CA 1
ATOM 918 C C . PHE A 1 117 ? -17.737 3.147 -9.091 1.00 47.72 117 PHE A C 1
ATOM 920 O O . PHE A 1 117 ? -18.814 3.153 -9.690 1.00 47.72 117 PHE A O 1
ATOM 927 N N . LEU A 1 118 ? -16.899 4.191 -9.117 1.00 50.50 118 LEU A N 1
ATOM 928 C CA . LEU A 1 118 ? -17.011 5.161 -10.202 1.00 50.50 118 LEU A CA 1
ATOM 929 C C . LEU A 1 118 ? -16.861 4.379 -11.506 1.00 50.50 118 LEU A C 1
ATOM 931 O O . LEU A 1 118 ? -15.837 3.736 -11.745 1.00 50.50 118 LEU A O 1
ATOM 935 N N . ASP A 1 119 ? -17.906 4.433 -12.321 1.00 53.50 119 ASP A N 1
ATOM 936 C CA . ASP A 1 119 ? -17.826 4.087 -13.727 1.00 53.50 119 ASP A CA 1
ATOM 937 C C . ASP A 1 119 ? -16.628 4.848 -14.316 1.00 53.50 119 ASP A C 1
ATOM 939 O O . ASP A 1 119 ? -16.571 6.077 -14.207 1.00 53.50 119 ASP A O 1
ATOM 943 N N . LEU A 1 120 ? -15.627 4.129 -14.837 1.00 55.78 120 LEU A N 1
ATOM 944 C CA . LEU A 1 120 ? -14.406 4.754 -15.364 1.00 55.78 120 LEU A CA 1
ATOM 945 C C . LEU A 1 120 ? -14.759 5.745 -16.477 1.00 55.78 120 LEU A C 1
ATOM 947 O O . LEU A 1 120 ? -14.129 6.798 -16.579 1.00 55.78 120 LEU A O 1
ATOM 951 N N . ASP A 1 121 ? -15.844 5.466 -17.201 1.00 55.97 121 ASP A N 1
ATOM 952 C CA . ASP A 1 121 ? -16.393 6.312 -18.255 1.00 55.97 121 ASP A CA 1
ATOM 953 C C . ASP A 1 121 ? -16.956 7.636 -17.714 1.00 55.97 121 ASP A C 1
ATOM 955 O O . ASP A 1 121 ? -16.985 8.639 -18.424 1.00 55.97 121 ASP A O 1
ATOM 959 N N . LYS A 1 122 ? -17.337 7.675 -16.431 1.00 55.88 122 LYS A N 1
ATOM 960 C CA . LYS A 1 122 ? -17.807 8.874 -15.716 1.00 55.88 122 LYS A CA 1
ATOM 961 C C . LYS A 1 122 ? -16.728 9.498 -14.841 1.00 55.88 122 LYS A C 1
ATOM 963 O O . LYS A 1 122 ? -17.024 10.398 -14.054 1.00 55.88 122 LYS A O 1
ATOM 968 N N . CYS A 1 123 ? -15.486 9.019 -14.919 1.00 61.12 123 CYS A N 1
ATOM 969 C CA . CYS A 1 123 ? -14.418 9.607 -14.137 1.00 61.12 123 CYS A CA 1
ATOM 970 C C . CYS A 1 123 ? -14.186 11.056 -14.601 1.00 61.12 123 CYS A C 1
ATOM 972 O O . CYS A 1 123 ? -13.858 11.265 -15.769 1.00 61.12 123 CYS A O 1
ATOM 974 N N . PRO A 1 124 ? -14.218 12.055 -13.699 1.00 55.22 124 PRO A N 1
ATOM 975 C CA . PRO A 1 124 ? -13.894 13.440 -14.057 1.00 55.22 124 PRO A CA 1
ATOM 976 C C . PRO A 1 124 ? -12.475 13.590 -14.627 1.00 55.22 124 PRO A C 1
ATOM 978 O O . PRO A 1 124 ? -12.153 14.573 -15.283 1.00 55.22 124 PRO A O 1
ATOM 981 N N . LYS A 1 125 ? -11.609 12.596 -14.377 1.00 54.00 125 LYS A N 1
ATOM 982 C CA . LYS A 1 125 ? -10.225 12.543 -14.853 1.00 54.00 125 LYS A CA 1
ATOM 983 C C . LYS A 1 125 ? -10.056 11.779 -16.166 1.00 54.00 125 LYS A C 1
ATOM 985 O O . LYS A 1 125 ? -8.925 11.691 -16.623 1.00 54.00 125 LYS A O 1
ATOM 990 N N . ASN A 1 126 ? -11.113 11.227 -16.767 1.00 50.72 126 ASN A N 1
ATOM 991 C CA . ASN A 1 126 ? -10.988 10.357 -17.945 1.00 50.72 126 ASN A CA 1
ATOM 992 C C . ASN A 1 126 ? -10.383 11.073 -19.175 1.00 50.72 126 ASN A C 1
ATOM 994 O O . ASN A 1 126 ? -9.819 10.420 -20.040 1.00 50.72 126 ASN A O 1
ATOM 998 N N . GLY A 1 127 ? -10.430 12.413 -19.223 1.00 46.38 127 GLY A N 1
ATOM 999 C CA . GLY A 1 127 ? -9.766 13.226 -20.255 1.00 46.38 127 GLY A CA 1
ATOM 1000 C C . GLY A 1 127 ? -8.290 13.569 -19.989 1.00 46.38 127 GLY A C 1
ATOM 1001 O O . GLY A 1 127 ? -7.604 14.010 -20.904 1.00 46.38 127 GLY A O 1
ATOM 1002 N N . TYR A 1 128 ? -7.795 13.366 -18.762 1.00 48.19 128 TYR A N 1
ATOM 1003 C CA . TYR A 1 128 ? -6.412 13.673 -18.358 1.00 48.19 128 TYR A CA 1
ATOM 1004 C C . TYR A 1 128 ? -5.592 12.414 -18.051 1.00 48.19 128 TYR A C 1
ATOM 1006 O O . TYR A 1 128 ? -4.403 12.347 -18.345 1.00 48.19 128 TYR A O 1
ATOM 1014 N N . ASN A 1 129 ? -6.253 11.401 -17.492 1.00 55.25 129 ASN A N 1
ATOM 1015 C CA . ASN A 1 129 ? -5.723 10.073 -17.244 1.00 55.25 129 ASN A CA 1
ATOM 1016 C C . ASN A 1 129 ? -6.599 9.104 -18.023 1.00 55.25 129 ASN A C 1
ATOM 1018 O O . ASN A 1 129 ? -7.698 8.774 -17.577 1.00 55.25 129 ASN A O 1
ATOM 1022 N N . ASP A 1 130 ? -6.122 8.668 -19.183 1.00 65.19 130 ASP A N 1
ATOM 1023 C CA . ASP A 1 130 ? -6.826 7.663 -19.966 1.00 65.19 130 ASP A CA 1
ATOM 1024 C C . ASP A 1 130 ? -6.778 6.317 -19.223 1.00 65.19 130 ASP A C 1
ATOM 1026 O O . ASP A 1 130 ? -5.778 5.587 -19.256 1.00 65.19 130 ASP A O 1
ATOM 1030 N N . HIS A 1 131 ? -7.868 6.016 -18.509 1.00 67.69 131 HIS A N 1
ATOM 1031 C CA . HIS A 1 131 ? -8.024 4.790 -17.729 1.00 67.69 131 HIS A CA 1
ATOM 1032 C C . HIS A 1 131 ? -8.022 3.545 -18.627 1.00 67.69 131 HIS A C 1
ATOM 1034 O O . HIS A 1 131 ? -7.829 2.445 -18.106 1.00 67.69 131 HIS A O 1
ATOM 1040 N N . ALA A 1 132 ? -8.177 3.685 -19.952 1.00 70.69 132 ALA A N 1
ATOM 1041 C CA . ALA A 1 132 ? -8.031 2.573 -20.886 1.00 70.69 132 ALA A CA 1
ATOM 1042 C C . ALA A 1 132 ? -6.607 1.994 -20.879 1.00 70.69 132 ALA A C 1
ATOM 1044 O O . ALA A 1 132 ? -6.425 0.806 -21.136 1.00 70.69 132 ALA A O 1
ATOM 1045 N N . ASN A 1 133 ? -5.601 2.790 -20.500 1.00 80.12 133 ASN A N 1
ATOM 1046 C CA . ASN A 1 133 ? -4.215 2.329 -20.383 1.00 80.12 133 ASN A CA 1
ATOM 1047 C C . ASN A 1 133 ? -3.922 1.606 -19.055 1.00 80.12 133 ASN A C 1
ATOM 1049 O O . ASN A 1 133 ? -2.782 1.211 -18.802 1.00 80.12 133 ASN A O 1
ATOM 1053 N N . PHE A 1 134 ? -4.916 1.446 -18.173 1.00 89.50 134 PHE A N 1
ATOM 1054 C CA . PHE A 1 134 ? -4.732 0.783 -16.883 1.00 89.50 134 PHE A CA 1
ATOM 1055 C C . PHE A 1 134 ? -4.845 -0.733 -17.031 1.00 89.50 134 PHE A C 1
ATOM 1057 O O . PHE A 1 134 ? -5.926 -1.307 -17.184 1.00 89.50 134 PHE A O 1
ATOM 1064 N N . ILE A 1 135 ? -3.711 -1.402 -16.883 1.00 94.56 135 ILE A N 1
ATOM 1065 C CA . ILE A 1 135 ? -3.586 -2.843 -17.065 1.00 94.56 135 ILE A CA 1
ATOM 1066 C C . ILE A 1 135 ? -4.035 -3.536 -15.780 1.00 94.56 135 ILE A C 1
ATOM 1068 O O . ILE A 1 135 ? -3.589 -3.177 -14.688 1.00 94.56 135 ILE A O 1
ATOM 1072 N N . ALA A 1 136 ? -4.935 -4.522 -15.868 1.00 95.19 136 ALA A N 1
ATOM 1073 C CA . ALA A 1 136 ? -5.259 -5.331 -14.694 1.00 95.19 136 ALA A CA 1
ATOM 1074 C C . ALA A 1 136 ? -4.007 -6.064 -14.208 1.00 95.19 136 ALA A C 1
ATOM 1076 O O . ALA A 1 136 ? -3.281 -6.630 -15.019 1.00 95.19 136 ALA A O 1
ATOM 1077 N N . VAL A 1 137 ? -3.761 -6.111 -12.894 1.00 95.75 137 VAL A N 1
ATOM 1078 C CA . VAL A 1 137 ? -2.547 -6.769 -12.374 1.00 95.75 137 VAL A CA 1
ATOM 1079 C C . VAL A 1 137 ? -2.433 -8.232 -12.833 1.00 95.75 137 VAL A C 1
ATOM 1081 O O . VAL A 1 137 ? -1.340 -8.691 -13.146 1.00 95.75 137 VAL A O 1
ATOM 1084 N N . LYS A 1 138 ? -3.566 -8.941 -12.965 1.00 94.50 138 LYS A N 1
ATOM 1085 C CA . LYS A 1 138 ? -3.633 -10.328 -13.462 1.00 94.50 138 LYS A CA 1
ATOM 1086 C C . LYS A 1 138 ? -3.355 -10.470 -14.965 1.00 94.50 138 LYS A C 1
ATOM 1088 O O . LYS A 1 138 ? -3.007 -11.555 -15.413 1.00 94.50 138 LYS A O 1
ATOM 1093 N N . GLU A 1 139 ? -3.521 -9.397 -15.729 1.00 96.25 139 GLU A N 1
ATOM 1094 C CA . GLU A 1 139 ? -3.288 -9.350 -17.179 1.00 96.25 139 GLU A CA 1
ATOM 1095 C C . GLU A 1 139 ? -1.909 -8.776 -17.513 1.00 96.25 139 GLU A C 1
ATOM 1097 O O . GLU A 1 139 ? -1.491 -8.795 -18.669 1.00 96.25 139 GLU A O 1
ATOM 1102 N N . PHE A 1 140 ? -1.186 -8.257 -16.517 1.00 97.06 140 PHE A N 1
ATOM 1103 C CA . PHE A 1 140 ? 0.117 -7.659 -16.728 1.00 97.06 140 PHE A CA 1
ATOM 1104 C C . PHE A 1 140 ? 1.131 -8.704 -17.195 1.00 97.06 140 PHE A C 1
ATOM 1106 O O . PHE A 1 140 ? 1.313 -9.767 -16.606 1.00 97.06 140 PHE A O 1
ATOM 1113 N N . THR A 1 141 ? 1.832 -8.365 -18.268 1.00 96.12 141 THR A N 1
ATOM 1114 C CA . THR A 1 141 ? 2.849 -9.212 -18.893 1.00 96.12 141 THR A CA 1
ATOM 1115 C C . THR A 1 141 ? 4.023 -8.359 -19.334 1.00 96.12 141 THR A C 1
ATOM 1117 O O . THR A 1 141 ? 3.903 -7.144 -19.493 1.00 96.12 141 THR A O 1
ATOM 1120 N N . LEU A 1 142 ? 5.141 -9.020 -19.636 1.00 96.50 142 LEU A N 1
ATOM 11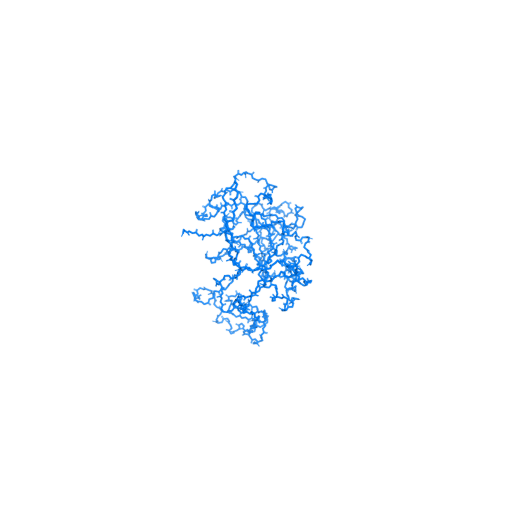21 C CA . LEU A 1 142 ? 6.338 -8.394 -20.190 1.00 96.50 142 LEU A CA 1
ATOM 1122 C C . LEU A 1 142 ? 6.043 -7.470 -21.387 1.00 96.50 142 LEU A C 1
ATOM 1124 O O . LEU A 1 142 ? 6.706 -6.451 -21.536 1.00 96.50 142 LEU A O 1
ATOM 1128 N N . GLN A 1 143 ? 5.050 -7.779 -22.228 1.00 97.00 143 GLN A N 1
ATOM 1129 C CA . GLN A 1 143 ? 4.772 -6.986 -23.434 1.00 97.00 143 GLN A CA 1
ATOM 1130 C C . GLN A 1 143 ? 4.174 -5.608 -23.151 1.00 97.00 143 GLN A C 1
ATOM 1132 O O . GLN A 1 143 ? 4.305 -4.714 -23.986 1.00 97.00 143 GLN A O 1
ATOM 1137 N N . HIS A 1 144 ? 3.592 -5.420 -21.968 1.00 95.88 144 HIS A N 1
ATOM 1138 C CA . HIS A 1 144 ? 3.091 -4.125 -21.524 1.00 95.88 144 HIS A CA 1
ATOM 1139 C C . HIS A 1 144 ? 4.217 -3.147 -21.168 1.00 95.88 144 HIS A C 1
ATOM 1141 O O . HIS A 1 144 ? 3.977 -1.948 -21.053 1.00 95.88 144 HIS A O 1
ATOM 1147 N N . LEU A 1 145 ? 5.452 -3.633 -20.997 1.00 95.75 145 LEU A N 1
ATOM 1148 C CA . LEU A 1 145 ? 6.588 -2.770 -20.705 1.00 95.75 145 LEU A CA 1
ATOM 1149 C C . LEU A 1 145 ? 7.070 -2.019 -21.959 1.00 95.75 145 LEU A C 1
ATOM 1151 O O . LEU A 1 145 ? 7.176 -2.621 -23.041 1.00 95.75 145 LEU A O 1
ATOM 1155 N N . PRO A 1 146 ? 7.452 -0.736 -21.820 1.00 94.50 146 PRO A N 1
ATOM 1156 C CA . PRO A 1 146 ? 8.206 -0.003 -22.834 1.00 94.50 146 PRO A CA 1
ATOM 1157 C C . PRO A 1 146 ? 9.463 -0.770 -23.255 1.00 94.50 146 PRO A C 1
ATOM 1159 O O . PRO A 1 146 ? 10.089 -1.439 -22.430 1.00 94.50 146 PRO A O 1
ATOM 1162 N N . LYS A 1 147 ? 9.831 -0.700 -24.542 1.00 95.75 147 LYS A N 1
ATOM 1163 C CA . LYS A 1 147 ? 10.911 -1.517 -25.135 1.00 95.75 147 LYS A CA 1
ATOM 1164 C C . LYS A 1 147 ? 12.235 -1.376 -24.378 1.00 95.75 147 LYS A C 1
ATOM 1166 O O . LYS A 1 147 ? 12.987 -2.337 -24.269 1.00 95.75 147 LYS A O 1
ATOM 1171 N N . GLU A 1 148 ? 12.497 -0.193 -23.838 1.00 92.75 148 GLU A N 1
ATOM 1172 C CA . GLU A 1 148 ? 13.713 0.196 -23.129 1.00 92.75 148 GLU A CA 1
ATOM 1173 C C . GLU A 1 148 ? 13.898 -0.557 -21.811 1.00 92.75 148 GLU A C 1
ATOM 1175 O O . GLU A 1 148 ? 15.036 -0.791 -21.401 1.00 92.75 148 GLU A O 1
ATOM 1180 N N . ILE A 1 149 ? 12.789 -0.921 -21.161 1.00 92.88 149 ILE A N 1
ATOM 1181 C CA . ILE A 1 149 ? 12.754 -1.603 -19.861 1.00 92.88 149 ILE A CA 1
ATOM 1182 C C . ILE A 1 149 ? 12.048 -2.959 -19.937 1.00 92.88 149 ILE A C 1
ATOM 1184 O O . ILE A 1 149 ? 11.751 -3.561 -18.907 1.00 92.88 149 ILE A O 1
ATOM 1188 N N . ARG A 1 150 ? 11.799 -3.465 -21.151 1.00 96.38 150 ARG A N 1
ATOM 1189 C CA . ARG A 1 150 ? 11.131 -4.743 -21.418 1.00 96.38 150 ARG A CA 1
ATOM 1190 C C . ARG A 1 150 ? 12.052 -5.923 -21.112 1.00 96.38 150 ARG A C 1
ATOM 1192 O O . ARG A 1 150 ? 12.487 -6.654 -21.997 1.00 96.38 150 ARG A O 1
ATOM 1199 N N . HIS A 1 151 ? 12.330 -6.119 -19.833 1.00 95.00 151 HIS A N 1
ATOM 1200 C CA . HIS A 1 151 ? 13.121 -7.225 -19.315 1.00 95.00 151 HIS A CA 1
ATOM 1201 C C . HIS A 1 151 ? 12.288 -8.055 -18.343 1.00 95.00 151 HIS A C 1
ATOM 1203 O O . HIS A 1 151 ? 11.496 -7.513 -17.572 1.00 95.00 151 HIS A O 1
ATOM 1209 N N . LYS A 1 152 ? 12.488 -9.379 -18.350 1.00 97.25 152 LYS A N 1
ATOM 1210 C CA . LYS A 1 152 ? 11.757 -10.288 -17.457 1.00 97.25 152 LYS A CA 1
ATOM 1211 C C . LYS A 1 152 ? 11.924 -9.890 -15.985 1.00 97.25 152 LYS A C 1
ATOM 1213 O O . LYS A 1 152 ? 10.929 -9.798 -15.283 1.00 97.25 152 LYS A O 1
ATOM 1218 N N . CYS A 1 153 ? 13.144 -9.558 -15.559 1.00 95.12 153 CYS A N 1
ATOM 1219 C CA . CYS A 1 153 ? 13.420 -9.124 -14.186 1.00 95.12 153 CYS A CA 1
ATOM 1220 C C . CYS A 1 153 ? 12.642 -7.858 -13.780 1.00 95.12 153 CYS A C 1
ATOM 1222 O O . CYS A 1 153 ? 12.226 -7.746 -12.633 1.00 95.12 153 CYS A O 1
ATOM 1224 N N . VAL A 1 154 ? 12.378 -6.939 -14.717 1.00 95.69 154 VAL A N 1
ATOM 1225 C CA . VAL A 1 154 ? 11.555 -5.744 -14.466 1.00 95.69 154 VAL A CA 1
ATOM 1226 C C . VAL A 1 154 ? 10.097 -6.131 -14.260 1.00 95.69 154 VAL A C 1
ATOM 1228 O O . VAL A 1 154 ? 9.476 -5.676 -13.305 1.00 95.69 154 VAL A O 1
ATOM 1231 N N . ALA A 1 155 ? 9.555 -6.998 -15.120 1.00 97.00 155 ALA A N 1
ATOM 1232 C CA . ALA A 1 155 ? 8.190 -7.494 -14.967 1.00 97.00 155 ALA A CA 1
ATOM 1233 C C . ALA A 1 155 ? 8.015 -8.280 -13.655 1.00 97.00 155 ALA A C 1
ATOM 1235 O O . ALA A 1 155 ? 7.045 -8.050 -12.937 1.00 97.00 155 ALA A O 1
ATOM 1236 N N . ASP A 1 156 ? 8.976 -9.147 -13.318 1.00 96.19 156 ASP A N 1
ATOM 1237 C CA . ASP A 1 156 ? 8.991 -9.913 -12.069 1.00 96.19 156 ASP A CA 1
ATOM 1238 C C . ASP A 1 156 ? 9.000 -8.974 -10.850 1.00 96.19 156 ASP A C 1
ATOM 1240 O O . ASP A 1 156 ? 8.214 -9.158 -9.921 1.00 96.19 156 ASP A O 1
ATOM 1244 N N . TYR A 1 157 ? 9.835 -7.928 -10.873 1.00 96.00 157 TYR A N 1
ATOM 1245 C CA . TYR A 1 157 ? 9.901 -6.942 -9.797 1.00 96.00 157 TYR A CA 1
ATOM 1246 C C . TYR A 1 157 ? 8.613 -6.122 -9.663 1.00 96.00 157 TYR A C 1
ATOM 1248 O O . TYR A 1 157 ? 8.119 -5.967 -8.551 1.00 96.00 157 TYR A O 1
ATOM 1256 N N . ILE A 1 158 ? 8.016 -5.656 -10.766 1.00 96.25 158 ILE A N 1
ATOM 1257 C CA . ILE A 1 158 ? 6.732 -4.930 -10.735 1.00 96.25 158 ILE A CA 1
ATOM 1258 C C . ILE A 1 158 ? 5.623 -5.815 -10.163 1.00 96.25 158 ILE A C 1
ATOM 1260 O O . ILE A 1 158 ? 4.828 -5.356 -9.344 1.00 96.25 158 ILE A O 1
ATOM 1264 N N . LEU A 1 159 ? 5.568 -7.091 -10.556 1.00 97.00 159 LEU A N 1
ATOM 1265 C CA . LEU A 1 159 ? 4.591 -8.033 -10.017 1.00 97.00 159 LEU A CA 1
ATOM 1266 C C . LEU A 1 159 ? 4.829 -8.302 -8.527 1.00 97.00 159 LEU A C 1
ATOM 1268 O O . LEU A 1 159 ? 3.861 -8.330 -7.767 1.00 97.00 159 LEU A O 1
ATOM 1272 N N . ALA A 1 160 ? 6.081 -8.445 -8.087 1.00 95.50 160 ALA A N 1
ATOM 1273 C CA . ALA A 1 160 ? 6.411 -8.595 -6.670 1.00 95.50 160 ALA A CA 1
ATOM 1274 C C . ALA A 1 160 ? 6.031 -7.342 -5.858 1.00 95.50 160 ALA A C 1
ATOM 1276 O O . ALA A 1 160 ? 5.350 -7.446 -4.839 1.00 95.50 160 ALA A O 1
ATOM 1277 N N . GLU A 1 161 ? 6.367 -6.152 -6.358 1.00 94.38 161 GLU A N 1
ATOM 1278 C CA . GLU A 1 161 ? 5.985 -4.857 -5.786 1.00 94.38 161 GLU A CA 1
ATOM 1279 C C . GLU A 1 161 ? 4.454 -4.703 -5.723 1.00 94.38 161 GLU A C 1
ATOM 1281 O O . GLU A 1 161 ? 3.916 -4.242 -4.715 1.00 94.38 161 GLU A O 1
ATOM 1286 N N . SER A 1 162 ? 3.719 -5.179 -6.735 1.00 96.19 162 SER A N 1
ATOM 1287 C CA . SER A 1 162 ? 2.253 -5.089 -6.779 1.00 96.19 162 SER A CA 1
ATOM 1288 C C . SER A 1 162 ? 1.550 -5.830 -5.642 1.00 96.19 162 SER A C 1
ATOM 1290 O O . SER A 1 162 ? 0.450 -5.447 -5.231 1.00 96.19 162 SER A O 1
ATOM 1292 N N . LYS A 1 163 ? 2.179 -6.876 -5.095 1.00 96.62 163 LYS A N 1
ATOM 1293 C CA . LYS A 1 163 ? 1.648 -7.627 -3.951 1.00 96.62 163 LYS A CA 1
ATOM 1294 C C . LYS A 1 163 ? 1.689 -6.806 -2.659 1.00 96.62 163 LYS A C 1
ATOM 1296 O O . LYS A 1 163 ? 0.924 -7.102 -1.749 1.00 96.62 163 LYS A O 1
ATOM 1301 N N . THR A 1 164 ? 2.523 -5.763 -2.600 1.00 96.19 164 THR A N 1
ATOM 1302 C CA . THR A 1 164 ? 2.591 -4.841 -1.453 1.00 96.19 164 THR A CA 1
ATOM 1303 C C . THR A 1 164 ? 1.515 -3.764 -1.445 1.00 96.19 164 THR A C 1
ATOM 1305 O O . THR A 1 164 ? 1.284 -3.125 -0.418 1.00 96.19 164 THR A O 1
ATOM 1308 N N . THR A 1 165 ? 0.843 -3.566 -2.582 1.00 96.88 165 THR A N 1
ATOM 1309 C CA . THR A 1 165 ? -0.229 -2.581 -2.725 1.00 96.88 165 THR A CA 1
ATOM 1310 C C . THR A 1 165 ? -1.530 -3.125 -2.140 1.00 96.88 165 THR A C 1
ATOM 1312 O O . THR A 1 165 ? -1.974 -4.220 -2.499 1.00 96.88 165 THR A O 1
ATOM 1315 N N . VAL A 1 166 ? -2.150 -2.333 -1.268 1.00 97.38 166 VAL A N 1
ATOM 1316 C CA . VAL A 1 166 ? -3.419 -2.624 -0.591 1.00 97.38 166 VAL A CA 1
ATOM 1317 C C . VAL A 1 166 ? -4.470 -1.577 -0.944 1.00 97.38 166 VAL A C 1
ATOM 1319 O O . VAL A 1 166 ? -4.141 -0.442 -1.303 1.00 97.38 166 VAL A O 1
ATOM 1322 N N . ARG A 1 167 ? -5.748 -1.931 -0.797 1.00 97.19 167 ARG A N 1
ATOM 1323 C CA . ARG A 1 167 ? -6.858 -0.979 -0.889 1.00 97.19 167 ARG A CA 1
ATOM 1324 C C . ARG A 1 167 ? -7.241 -0.513 0.511 1.00 97.19 167 ARG A C 1
ATOM 1326 O O . ARG A 1 167 ? -7.501 -1.329 1.383 1.00 97.19 167 ARG A O 1
ATOM 1333 N N . VAL A 1 168 ? -7.307 0.796 0.715 1.00 96.00 168 VAL A N 1
ATOM 1334 C CA . VAL A 1 168 ? -7.730 1.413 1.979 1.00 96.00 168 VAL A CA 1
ATOM 1335 C C . VAL A 1 168 ? -9.150 1.941 1.808 1.00 96.00 168 VAL A C 1
ATOM 1337 O O . VAL A 1 168 ? -9.424 2.643 0.834 1.00 96.00 168 VAL A O 1
ATOM 1340 N N . LEU A 1 169 ? -10.051 1.611 2.734 1.00 94.81 169 LEU A N 1
ATOM 1341 C CA . LEU A 1 169 ? -11.442 2.064 2.744 1.00 94.81 169 LEU A CA 1
ATOM 1342 C C . LEU A 1 169 ? -11.724 2.830 4.033 1.00 94.81 169 LEU A C 1
ATOM 1344 O O . LEU A 1 169 ? -11.869 2.237 5.098 1.00 94.81 169 LEU A O 1
ATOM 1348 N N . VAL A 1 170 ? -11.840 4.149 3.929 1.00 91.62 170 VAL A N 1
ATOM 1349 C CA . VAL A 1 170 ? -12.164 5.034 5.048 1.00 91.62 170 VAL A CA 1
ATOM 1350 C C . VAL A 1 170 ? -13.675 5.266 5.057 1.00 91.62 170 VAL A C 1
ATOM 1352 O O . VAL A 1 170 ? -14.200 5.977 4.200 1.00 91.62 170 VAL A O 1
ATOM 1355 N N . LYS A 1 171 ? -14.398 4.664 6.009 1.00 90.81 171 LYS A N 1
ATOM 1356 C CA . LYS A 1 171 ? -15.879 4.653 6.041 1.00 90.81 171 LYS A CA 1
ATOM 1357 C C . LYS A 1 171 ? -16.501 5.836 6.787 1.00 90.81 171 LYS A C 1
ATOM 1359 O O . LYS A 1 171 ? -17.693 5.836 7.097 1.00 90.81 171 LYS A O 1
ATOM 1364 N N . TRP A 1 172 ? -15.688 6.831 7.126 1.00 92.69 172 TRP A N 1
ATOM 1365 C CA . TRP A 1 172 ? -16.097 8.003 7.885 1.00 92.69 172 TRP A CA 1
ATOM 1366 C C . TRP A 1 172 ? -15.262 9.220 7.514 1.00 92.69 172 TRP A C 1
ATOM 1368 O O . TRP A 1 172 ? -14.088 9.109 7.161 1.00 92.69 172 TRP A O 1
ATOM 1378 N N . THR A 1 173 ? -15.872 10.394 7.607 1.00 90.25 173 THR A N 1
ATOM 1379 C CA . THR A 1 173 ? -15.150 11.659 7.486 1.00 90.25 173 THR A CA 1
ATOM 1380 C C . THR A 1 173 ? -15.223 12.389 8.816 1.00 90.25 173 THR A C 1
ATOM 1382 O O . THR A 1 173 ? -16.316 12.721 9.282 1.00 90.25 173 THR A O 1
ATOM 1385 N N . SER A 1 174 ? -14.066 12.645 9.422 1.00 93.94 174 SER A N 1
ATOM 1386 C CA . SER A 1 174 ? -13.976 13.293 10.729 1.00 93.94 174 SER A CA 1
ATOM 1387 C C . SER A 1 174 ? -14.598 14.681 10.699 1.00 93.94 174 SER A C 1
ATOM 1389 O O . SER A 1 174 ? -14.451 15.426 9.730 1.00 93.94 174 SER A O 1
ATOM 1391 N N . LYS A 1 175 ? -15.266 15.055 11.793 1.00 94.75 175 LYS A N 1
ATOM 1392 C CA . LYS A 1 175 ? -15.799 16.413 11.981 1.00 94.75 175 LYS A CA 1
ATOM 1393 C C . LYS A 1 175 ? -14.691 17.462 12.120 1.00 94.75 175 LYS A C 1
ATOM 1395 O O . LYS A 1 175 ? -14.948 18.634 11.873 1.00 94.75 175 LYS A O 1
ATOM 1400 N N . ASN A 1 176 ? -13.474 17.034 12.457 1.00 93.19 176 ASN A N 1
ATOM 1401 C CA . ASN A 1 176 ? -12.327 17.903 12.709 1.00 93.19 176 ASN A CA 1
ATOM 1402 C C . ASN A 1 176 ? -11.516 18.224 11.448 1.00 93.19 176 ASN A C 1
ATOM 1404 O O . ASN A 1 176 ? -10.522 18.942 11.540 1.00 93.19 176 ASN A O 1
ATOM 1408 N N . ARG A 1 177 ? -11.900 17.706 10.270 1.00 87.50 177 ARG A N 1
ATOM 1409 C CA . ARG A 1 177 ? -11.198 18.046 9.025 1.00 87.50 177 ARG A CA 1
ATOM 1410 C C . ARG A 1 177 ? -11.170 19.569 8.811 1.00 87.50 177 ARG A C 1
ATOM 1412 O O . ARG A 1 177 ? -12.211 20.192 9.013 1.00 87.50 177 ARG A O 1
ATOM 1419 N N . PRO A 1 178 ? -10.058 20.184 8.369 1.00 86.75 178 PRO A N 1
ATOM 1420 C CA . PRO A 1 178 ? -9.977 21.624 8.093 1.00 86.75 178 PRO A CA 1
ATOM 1421 C C . PRO A 1 178 ? -10.897 22.053 6.947 1.00 86.75 178 PRO A C 1
ATOM 1423 O O . PRO A 1 178 ? -11.224 21.239 6.094 1.00 86.75 178 PRO A O 1
ATOM 1426 N N . GLU A 1 179 ? -11.317 23.322 6.900 1.00 85.50 179 GLU A N 1
ATOM 1427 C CA . GLU A 1 179 ? -12.194 23.829 5.820 1.00 85.50 179 GLU A CA 1
ATOM 1428 C C . GLU A 1 179 ? -11.528 23.819 4.448 1.00 85.50 179 GLU A C 1
ATOM 1430 O O . GLU A 1 179 ? -12.199 23.664 3.434 1.00 85.50 179 GLU A O 1
ATOM 1435 N N . THR A 1 180 ? -10.202 23.916 4.430 1.00 80.56 180 THR A N 1
ATOM 1436 C CA . THR A 1 180 ? -9.380 23.836 3.223 1.00 80.56 180 THR A CA 1
ATOM 1437 C C . THR A 1 180 ? -9.270 22.418 2.656 1.00 80.56 180 THR A C 1
ATOM 1439 O O . THR A 1 180 ? -8.748 22.239 1.558 1.00 80.56 180 THR A O 1
ATOM 1442 N N . ASP A 1 181 ? -9.737 21.393 3.376 1.00 78.94 181 ASP A N 1
ATOM 1443 C CA . ASP A 1 181 ? -9.658 20.003 2.934 1.00 78.94 181 ASP A CA 1
ATOM 1444 C C . ASP A 1 181 ? -10.754 19.677 1.905 1.00 78.94 181 ASP A C 1
ATOM 1446 O O . ASP A 1 181 ? -11.924 20.020 2.071 1.00 78.94 181 ASP A O 1
ATOM 1450 N N . ALA A 1 182 ? -10.410 18.930 0.854 1.00 72.75 182 ALA A N 1
ATOM 1451 C CA . ALA A 1 182 ? -11.363 18.542 -0.188 1.00 72.75 182 ALA A CA 1
ATOM 1452 C C . ALA A 1 182 ? -12.562 17.723 0.337 1.00 72.75 182 ALA A C 1
ATOM 1454 O O . ALA A 1 182 ? -13.619 17.688 -0.299 1.00 72.75 182 ALA A O 1
ATOM 1455 N N . CYS A 1 183 ? -12.397 17.050 1.477 1.00 76.06 183 CYS A N 1
ATOM 1456 C CA . CYS A 1 183 ? -13.421 16.264 2.154 1.00 76.06 183 CYS A CA 1
ATOM 1457 C C . CYS A 1 183 ? -14.144 17.053 3.259 1.00 76.06 183 CYS A C 1
ATOM 1459 O O . CYS A 1 183 ? -15.011 16.486 3.920 1.00 76.06 183 CYS A O 1
ATOM 1461 N N . ALA A 1 184 ? -13.859 18.349 3.450 1.00 76.88 184 ALA A N 1
ATOM 1462 C CA . ALA A 1 184 ? -14.516 19.201 4.448 1.00 76.88 184 ALA A CA 1
ATOM 1463 C C . ALA A 1 184 ? -16.048 19.220 4.308 1.00 76.88 184 ALA A C 1
ATOM 1465 O O . ALA A 1 184 ? -16.773 19.265 5.302 1.00 76.88 184 ALA A O 1
ATOM 1466 N N . ARG A 1 185 ? -16.550 19.126 3.071 1.00 81.00 185 ARG A N 1
ATOM 1467 C CA . ARG A 1 185 ? -17.990 19.042 2.776 1.00 81.00 185 ARG A CA 1
ATOM 1468 C C . ARG A 1 185 ? -18.645 17.737 3.241 1.00 81.00 185 ARG A C 1
ATOM 1470 O O . ARG A 1 185 ? -19.851 17.694 3.412 1.00 81.00 185 ARG A O 1
ATOM 1477 N N . CYS A 1 186 ? -17.859 16.683 3.452 1.00 82.38 186 CYS A N 1
ATOM 1478 C CA . CYS A 1 186 ? -18.348 15.357 3.826 1.00 82.38 186 CYS A CA 1
ATOM 1479 C C . CYS A 1 186 ? -18.248 15.088 5.337 1.00 82.38 186 CYS A C 1
ATOM 1481 O O . CYS A 1 186 ? -18.486 13.956 5.758 1.00 82.38 186 CYS A O 1
ATOM 1483 N N . ARG A 1 187 ? -17.862 16.070 6.165 1.00 90.69 187 ARG A N 1
ATOM 1484 C CA . ARG A 1 187 ? -17.690 15.903 7.621 1.00 90.69 187 ARG A CA 1
ATOM 1485 C C . ARG A 1 187 ? -18.912 15.259 8.273 1.00 90.69 187 ARG A C 1
ATOM 1487 O O . ARG A 1 187 ? -20.044 15.663 8.039 1.00 90.69 187 ARG A O 1
ATOM 1494 N N . GLY A 1 188 ? -18.677 14.279 9.139 1.00 91.00 188 GLY A N 1
ATOM 1495 C CA . GLY A 1 188 ? -19.738 13.583 9.863 1.00 91.00 188 GLY A CA 1
ATOM 1496 C C . GLY A 1 188 ? -20.575 12.620 9.013 1.00 91.00 188 GLY A C 1
ATOM 1497 O O . GLY A 1 188 ? -21.563 12.086 9.516 1.00 91.00 188 GLY A O 1
ATOM 1498 N N . THR A 1 189 ? -20.207 12.387 7.750 1.00 88.69 189 THR A N 1
ATOM 1499 C CA . THR A 1 189 ? -20.890 11.425 6.876 1.00 88.69 189 THR A CA 1
ATOM 1500 C C . THR A 1 189 ? -20.217 10.053 6.912 1.00 88.69 189 THR A C 1
ATOM 1502 O O . THR A 1 189 ? -19.031 9.912 7.223 1.00 88.69 189 THR A O 1
ATOM 1505 N N . ARG A 1 190 ? -20.987 9.024 6.538 1.00 86.75 190 ARG A N 1
ATOM 1506 C CA . ARG A 1 190 ? -20.529 7.632 6.378 1.00 86.75 190 ARG A CA 1
ATOM 1507 C C . ARG A 1 190 ? -20.159 7.293 4.929 1.00 86.75 190 ARG A C 1
ATOM 1509 O O . ARG A 1 190 ? -20.125 6.123 4.553 1.00 86.75 190 ARG A O 1
ATOM 1516 N N . ASN A 1 191 ? -19.919 8.312 4.103 1.00 80.94 191 ASN A N 1
ATOM 1517 C CA . ASN A 1 191 ? -19.526 8.115 2.714 1.00 80.94 191 ASN A CA 1
ATOM 1518 C C . ASN A 1 191 ? -18.142 7.466 2.684 1.00 80.94 191 ASN A C 1
ATOM 1520 O O . ASN A 1 191 ? -17.174 8.024 3.204 1.00 80.94 191 ASN A O 1
ATOM 1524 N N . THR A 1 192 ? -18.064 6.271 2.100 1.00 82.75 192 THR A N 1
ATOM 1525 C CA . THR A 1 192 ? -16.809 5.522 2.051 1.00 82.75 192 THR A CA 1
ATOM 1526 C C . THR A 1 192 ? -15.892 6.129 1.002 1.00 82.75 192 THR A C 1
ATOM 1528 O O . THR A 1 192 ? -16.267 6.283 -0.158 1.00 82.75 192 THR A O 1
ATOM 1531 N N . ARG A 1 193 ? -14.675 6.465 1.421 1.00 86.62 193 ARG A N 1
ATOM 1532 C CA . ARG A 1 193 ? -13.600 6.939 0.551 1.00 86.62 193 ARG A CA 1
ATOM 1533 C C . ARG A 1 193 ? -12.589 5.824 0.374 1.00 86.62 193 ARG A C 1
ATOM 1535 O O . ARG A 1 193 ? -12.252 5.126 1.327 1.00 86.62 193 ARG A O 1
ATOM 1542 N N . THR A 1 194 ? -12.097 5.668 -0.844 1.00 87.19 194 THR A N 1
ATOM 1543 C CA . THR A 1 194 ? -11.137 4.619 -1.180 1.00 87.19 194 THR A CA 1
ATOM 1544 C C . THR A 1 194 ? -9.799 5.218 -1.559 1.00 87.19 194 THR A C 1
ATOM 1546 O O . THR A 1 194 ? -9.754 6.236 -2.249 1.00 87.19 194 THR A O 1
ATOM 1549 N N . ALA A 1 195 ? -8.722 4.540 -1.193 1.00 88.44 195 ALA A N 1
ATOM 1550 C CA . ALA A 1 195 ? -7.382 4.889 -1.622 1.00 88.44 195 ALA A CA 1
ATOM 1551 C C . ALA A 1 195 ? -6.521 3.654 -1.848 1.00 88.44 195 ALA A C 1
ATOM 1553 O O . ALA A 1 195 ? -6.896 2.523 -1.530 1.00 88.44 195 ALA A O 1
ATOM 1554 N N . SER A 1 196 ? -5.336 3.907 -2.388 1.00 92.88 196 SER A N 1
ATOM 1555 C CA . SER A 1 196 ? -4.264 2.923 -2.421 1.00 92.88 196 SER A CA 1
ATOM 1556 C C . SER A 1 196 ? -3.366 3.127 -1.211 1.00 92.88 196 SER A C 1
ATOM 1558 O O . SER A 1 196 ? -3.123 4.258 -0.782 1.00 92.88 196 SER A O 1
ATOM 1560 N N . GLY A 1 197 ? -2.869 2.029 -0.667 1.00 94.12 197 GLY A N 1
ATOM 1561 C CA . GLY A 1 197 ? -1.799 2.045 0.310 1.00 94.12 197 GLY A CA 1
ATOM 1562 C C . GLY A 1 197 ? -0.723 1.038 -0.050 1.00 94.12 197 GLY A C 1
ATOM 1563 O O . GLY A 1 197 ? -0.900 0.207 -0.942 1.00 94.12 197 GLY A O 1
ATOM 1564 N N . LYS A 1 198 ? 0.388 1.096 0.673 1.00 94.69 198 LYS A N 1
ATOM 1565 C CA . LYS A 1 198 ? 1.454 0.099 0.605 1.00 94.69 198 LYS A CA 1
ATOM 1566 C C . LYS A 1 198 ? 1.738 -0.418 2.001 1.00 94.69 198 LYS A C 1
ATOM 1568 O O . LYS A 1 198 ? 1.856 0.387 2.923 1.00 94.69 198 LYS A O 1
ATOM 1573 N N . PHE A 1 199 ? 1.859 -1.729 2.160 1.00 95.19 199 PHE A N 1
ATOM 1574 C CA . PHE A 1 199 ? 2.313 -2.268 3.432 1.00 95.19 199 PHE A CA 1
ATOM 1575 C C . PHE A 1 199 ? 3.838 -2.187 3.559 1.00 95.19 199 PHE A C 1
ATOM 1577 O O . PHE A 1 199 ? 4.580 -2.327 2.584 1.00 95.19 199 PHE A O 1
ATOM 1584 N N . VAL A 1 200 ? 4.290 -1.966 4.784 1.00 90.88 200 VAL A N 1
ATOM 1585 C CA . VAL A 1 200 ? 5.681 -2.019 5.218 1.00 90.88 200 VAL A CA 1
ATOM 1586 C C . VAL A 1 200 ? 5.701 -2.951 6.417 1.00 90.88 200 VAL A C 1
ATOM 1588 O O . VAL A 1 200 ?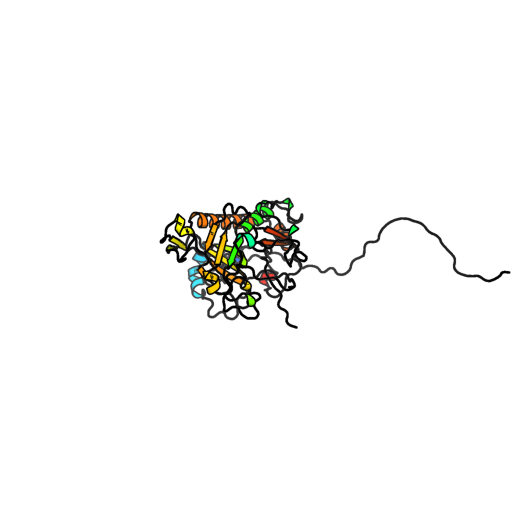 5.007 -2.696 7.401 1.00 90.88 200 VAL A O 1
ATOM 1591 N N . LEU A 1 201 ? 6.430 -4.054 6.294 1.00 89.56 201 LEU A N 1
ATOM 1592 C CA . LEU A 1 201 ? 6.579 -5.044 7.349 1.00 89.56 201 LEU A CA 1
ATOM 1593 C C . LEU A 1 201 ? 8.001 -4.948 7.888 1.00 89.56 201 LEU A C 1
ATOM 1595 O O . LEU A 1 201 ? 8.957 -5.226 7.168 1.00 89.56 201 LEU A O 1
ATOM 1599 N N . ASP A 1 202 ? 8.121 -4.549 9.147 1.00 85.38 202 ASP A N 1
ATOM 1600 C CA . ASP A 1 202 ? 9.386 -4.502 9.864 1.00 85.38 202 ASP A CA 1
ATOM 1601 C C . ASP A 1 202 ? 9.409 -5.641 10.896 1.00 85.38 202 ASP A C 1
ATOM 1603 O O . ASP A 1 202 ? 8.394 -5.943 11.514 1.00 85.38 202 ASP A O 1
ATOM 1607 N N . ASN A 1 203 ? 10.569 -6.270 11.108 1.00 81.75 203 ASN A N 1
ATOM 1608 C CA . ASN A 1 203 ? 10.793 -7.268 12.170 1.00 81.75 203 ASN A CA 1
ATOM 1609 C C . ASN A 1 203 ? 9.642 -8.297 12.349 1.00 81.75 203 ASN A C 1
ATOM 1611 O O . ASN A 1 203 ? 9.048 -8.340 13.430 1.00 81.75 203 ASN A O 1
ATOM 1615 N N . PRO A 1 204 ? 9.329 -9.130 11.337 1.00 79.69 204 PRO A N 1
ATOM 1616 C CA . PRO A 1 204 ? 8.172 -10.033 11.362 1.00 79.69 204 PRO A CA 1
ATOM 1617 C C . PRO A 1 204 ? 8.177 -11.010 12.547 1.00 79.69 204 PRO A C 1
ATOM 1619 O O . PRO A 1 204 ? 7.119 -11.286 13.100 1.00 79.69 204 PRO A O 1
ATOM 1622 N N . ASP A 1 205 ? 9.356 -11.441 13.009 1.00 82.31 205 ASP A N 1
ATOM 1623 C CA . ASP A 1 205 ? 9.519 -12.314 14.184 1.00 82.31 205 ASP A CA 1
ATOM 1624 C C . ASP A 1 205 ? 9.106 -11.656 15.515 1.00 82.31 205 ASP A C 1
ATOM 1626 O O . ASP A 1 205 ? 8.893 -12.327 16.524 1.00 82.31 205 ASP A O 1
ATOM 1630 N N . SER A 1 206 ? 9.046 -10.323 15.555 1.00 87.12 206 SER A N 1
ATOM 1631 C CA . SER A 1 206 ? 8.746 -9.549 16.758 1.00 87.12 206 SER A CA 1
ATOM 1632 C C . SER A 1 206 ? 7.266 -9.187 16.793 1.00 87.12 206 SER A C 1
ATOM 1634 O O . SER A 1 206 ? 6.892 -8.036 16.550 1.00 87.12 206 SER A O 1
ATOM 1636 N N . PHE A 1 207 ? 6.430 -10.157 17.151 1.00 90.44 207 PHE A N 1
ATOM 1637 C CA . PHE A 1 207 ? 4.994 -9.953 17.306 1.00 90.44 207 PHE A CA 1
ATOM 1638 C C . PHE A 1 207 ? 4.480 -10.316 18.702 1.00 90.44 207 PHE A C 1
ATOM 1640 O O . PHE A 1 207 ? 5.117 -11.036 19.471 1.00 90.44 207 PHE A O 1
ATOM 1647 N N . GLN A 1 208 ? 3.296 -9.805 19.030 1.00 92.31 208 GLN A N 1
ATOM 1648 C CA . GLN A 1 208 ? 2.556 -10.171 20.237 1.00 92.31 208 GLN A CA 1
ATOM 1649 C C . GLN A 1 208 ? 1.167 -10.669 19.865 1.00 92.31 208 GLN A C 1
ATOM 1651 O O . GLN A 1 208 ? 0.531 -10.135 18.962 1.00 92.31 208 GLN A O 1
ATOM 1656 N N . VAL A 1 209 ? 0.670 -11.672 20.583 1.00 94.69 209 VAL A N 1
ATOM 1657 C CA . VAL A 1 209 ? -0.716 -12.122 20.436 1.00 94.69 209 VAL A CA 1
ATOM 1658 C C . VAL A 1 209 ? -1.563 -11.422 21.492 1.00 94.69 209 VAL A C 1
ATOM 1660 O O . VAL A 1 209 ? -1.300 -11.555 22.687 1.00 94.69 209 VAL A O 1
ATOM 1663 N N . LYS A 1 210 ? -2.592 -10.693 21.061 1.00 94.94 210 LYS A N 1
ATOM 1664 C CA . LYS A 1 210 ? -3.507 -9.962 21.949 1.00 94.94 210 LYS A CA 1
ATOM 1665 C C . LYS A 1 210 ? -4.959 -10.168 21.550 1.00 94.94 210 LYS A C 1
ATOM 1667 O O . LYS A 1 210 ? -5.245 -10.639 20.453 1.00 94.94 210 LYS A O 1
ATOM 1672 N N . ASP A 1 211 ? -5.880 -9.828 22.442 1.00 95.19 211 ASP A N 1
ATOM 1673 C CA . ASP A 1 211 ? -7.305 -9.874 22.119 1.00 95.19 211 ASP A CA 1
ATOM 1674 C C . ASP A 1 211 ? -7.646 -8.808 21.070 1.00 95.19 211 ASP A C 1
ATOM 1676 O O . ASP A 1 211 ? -7.052 -7.724 21.040 1.00 95.19 211 ASP A O 1
ATOM 1680 N N . CYS A 1 212 ? -8.571 -9.135 20.167 1.00 94.81 212 CYS A N 1
ATOM 1681 C CA . CYS A 1 212 ? -8.936 -8.230 19.088 1.00 94.81 212 CYS A CA 1
ATOM 1682 C C . CYS A 1 212 ? -9.560 -6.935 19.637 1.00 94.81 212 CYS A C 1
ATOM 1684 O O . CYS A 1 212 ? -10.585 -6.992 20.318 1.00 94.81 212 CYS A O 1
ATOM 1686 N N . PRO A 1 213 ? -9.010 -5.751 19.306 1.00 93.06 213 PRO A N 1
ATOM 1687 C CA . PRO A 1 213 ? -9.526 -4.479 19.799 1.00 93.06 213 PRO A CA 1
ATOM 1688 C C . PRO A 1 213 ? -10.763 -3.993 19.027 1.00 93.06 213 PRO A C 1
ATOM 1690 O O . PRO A 1 213 ? -11.254 -2.903 19.303 1.00 93.06 213 PRO A O 1
ATOM 1693 N N . ILE A 1 214 ? -11.250 -4.748 18.032 1.00 93.00 214 ILE A N 1
ATOM 1694 C CA . ILE A 1 214 ? -12.300 -4.316 17.102 1.00 93.00 214 ILE A CA 1
ATOM 1695 C C . ILE A 1 214 ? -13.678 -4.817 17.587 1.00 93.00 214 ILE A C 1
ATOM 1697 O O . ILE A 1 214 ? -13.972 -6.007 17.440 1.00 93.00 214 ILE A O 1
ATOM 1701 N N . PRO A 1 215 ? -14.577 -3.939 18.090 1.00 86.44 215 PRO A N 1
ATOM 1702 C CA . PRO A 1 215 ? -15.822 -4.361 18.756 1.00 86.44 215 PRO A CA 1
ATOM 1703 C C . PRO A 1 215 ? -16.809 -5.135 17.868 1.00 86.44 215 PRO A C 1
ATOM 1705 O O . PRO A 1 215 ? -17.590 -5.951 18.352 1.00 86.44 215 PRO A O 1
ATOM 1708 N N . HIS A 1 216 ? -16.786 -4.884 16.556 1.00 87.00 216 HIS A N 1
ATOM 1709 C CA . HIS A 1 216 ? -17.660 -5.524 15.566 1.00 87.00 216 HIS A CA 1
ATOM 1710 C C . HIS A 1 216 ? -16.846 -6.159 14.434 1.00 87.00 216 HIS A C 1
ATOM 1712 O O . HIS A 1 216 ? -17.145 -5.984 13.252 1.00 87.00 216 HIS A O 1
ATOM 1718 N N . CYS A 1 217 ? -15.776 -6.870 14.795 1.00 90.88 217 CYS A N 1
ATOM 1719 C CA . CYS A 1 217 ? -14.902 -7.518 13.827 1.00 90.88 217 CYS A CA 1
ATOM 1720 C C . CYS A 1 217 ? -15.648 -8.557 12.972 1.00 90.88 217 CYS A C 1
ATOM 1722 O O . CYS A 1 217 ? -16.371 -9.412 13.491 1.00 90.88 217 CYS A O 1
ATOM 1724 N N . HIS A 1 218 ? -15.407 -8.555 11.656 1.00 90.12 218 HIS A N 1
ATOM 1725 C CA . HIS A 1 218 ? -15.983 -9.543 10.737 1.00 90.12 218 HIS A CA 1
ATOM 1726 C C . HIS A 1 218 ? -15.579 -10.987 11.080 1.00 90.12 218 HIS A C 1
ATOM 1728 O O . HIS A 1 218 ? -16.329 -11.919 10.786 1.00 90.12 218 HIS A O 1
ATOM 1734 N N . ARG A 1 219 ? -14.424 -11.180 11.734 1.00 90.38 219 ARG A N 1
ATOM 1735 C CA . ARG A 1 219 ? -13.924 -12.497 12.142 1.00 90.38 219 ARG A CA 1
ATOM 1736 C C . ARG A 1 219 ? -14.675 -13.101 13.326 1.00 90.38 219 ARG A C 1
ATOM 1738 O O . ARG A 1 219 ? -14.540 -14.301 13.528 1.00 90.38 219 ARG A O 1
ATOM 1745 N N . ILE A 1 220 ? -15.523 -12.351 14.041 1.00 91.44 220 ILE A N 1
ATOM 1746 C CA . ILE A 1 220 ? -16.314 -12.890 15.167 1.00 91.44 220 ILE A CA 1
ATOM 1747 C C . ILE A 1 220 ? -17.153 -14.100 14.738 1.00 91.44 220 ILE A C 1
ATOM 1749 O O . ILE A 1 220 ? -17.270 -15.062 15.490 1.00 91.44 220 ILE A O 1
ATOM 1753 N N . LYS A 1 221 ? -17.688 -14.088 13.510 1.00 89.88 221 LYS A N 1
ATOM 1754 C CA . LYS A 1 221 ? -18.481 -15.206 12.973 1.00 89.88 221 LYS A CA 1
ATOM 1755 C C . LYS A 1 221 ? -17.689 -16.514 12.872 1.00 89.88 221 LYS A C 1
ATOM 1757 O O . LYS A 1 221 ? -18.277 -17.574 13.036 1.00 89.88 221 LYS A O 1
ATOM 1762 N N . ASN A 1 222 ? -16.383 -16.428 12.613 1.00 89.19 222 ASN A N 1
ATOM 1763 C CA . ASN A 1 222 ? -15.533 -17.587 12.329 1.00 89.19 222 ASN A CA 1
ATOM 1764 C C . ASN A 1 222 ? -14.633 -17.963 13.517 1.00 89.19 222 ASN A C 1
ATOM 1766 O O . ASN A 1 222 ? -14.363 -19.138 13.722 1.00 89.19 222 ASN A O 1
ATOM 1770 N N . LEU A 1 223 ? -14.165 -16.976 14.287 1.00 90.31 223 LEU A N 1
ATOM 1771 C CA . LEU A 1 223 ? -13.193 -17.143 15.377 1.00 90.31 223 LEU A CA 1
ATOM 1772 C C . LEU A 1 223 ? -13.797 -16.911 16.776 1.00 90.31 223 LEU A C 1
ATOM 1774 O O . LEU A 1 223 ? -13.121 -17.119 17.781 1.00 90.31 223 LEU A O 1
ATOM 1778 N N . GLY A 1 224 ? -15.059 -16.481 16.863 1.00 91.12 224 GLY A N 1
ATOM 1779 C CA . GLY A 1 224 ? -15.738 -16.170 18.121 1.00 91.12 224 GLY A CA 1
ATOM 1780 C C . GLY A 1 224 ? -15.491 -14.743 18.644 1.00 91.12 224 GLY A C 1
ATOM 1781 O O . GLY A 1 224 ? -14.698 -13.983 18.085 1.00 91.12 224 GLY A O 1
ATOM 1782 N N . PRO A 1 225 ? -16.193 -14.331 19.717 1.00 89.06 225 PRO A N 1
ATOM 1783 C CA . PRO A 1 225 ? -16.167 -12.953 20.222 1.00 89.06 225 PRO A CA 1
ATOM 1784 C C . PRO A 1 225 ? -14.832 -12.541 20.864 1.00 89.06 225 PRO A C 1
ATOM 1786 O O . PRO A 1 225 ? -14.449 -11.385 20.744 1.00 89.06 225 PRO A O 1
ATOM 1789 N N . ASN A 1 226 ? -14.098 -13.477 21.472 1.00 90.19 226 ASN A N 1
ATOM 1790 C CA . ASN A 1 226 ? -12.815 -13.225 22.151 1.00 90.19 226 ASN A CA 1
ATOM 1791 C C . ASN A 1 226 ? -11.619 -13.702 21.311 1.00 90.19 226 ASN A C 1
ATOM 1793 O O . ASN A 1 226 ? -10.654 -14.259 21.836 1.00 90.19 226 ASN A O 1
ATOM 1797 N N . HIS A 1 227 ? -11.725 -13.579 19.988 1.00 93.94 227 HIS A N 1
ATOM 1798 C CA . HIS A 1 227 ? -10.658 -13.993 19.088 1.00 93.94 227 HIS A CA 1
ATOM 1799 C C . HIS A 1 227 ? -9.420 -13.107 19.251 1.00 93.94 227 HIS A C 1
ATOM 1801 O O . HIS A 1 227 ? -9.491 -11.950 19.678 1.00 93.94 227 HIS A O 1
ATOM 1807 N N . LYS A 1 228 ? -8.273 -13.675 18.893 1.00 94.88 228 LYS A N 1
ATOM 1808 C CA . LYS A 1 228 ? -6.970 -13.034 19.038 1.00 94.88 228 LYS A CA 1
ATOM 1809 C C . LYS A 1 228 ? -6.492 -12.474 17.707 1.00 94.88 228 LYS A C 1
ATOM 1811 O O . LYS A 1 228 ? -6.907 -12.933 16.646 1.00 94.88 228 LYS A O 1
ATOM 1816 N N . ILE A 1 229 ? -5.624 -11.479 17.795 1.00 95.50 229 ILE A N 1
ATOM 1817 C CA . ILE A 1 229 ? -4.883 -10.918 16.674 1.00 95.50 229 ILE A CA 1
ATOM 1818 C C . ILE A 1 229 ? -3.388 -11.017 16.945 1.00 95.50 229 ILE A C 1
ATOM 1820 O O . ILE A 1 229 ? -2.946 -11.043 18.097 1.00 95.50 229 ILE A O 1
ATOM 1824 N N . ILE A 1 230 ? -2.624 -11.014 15.864 1.00 94.81 230 ILE A N 1
ATOM 1825 C CA . ILE A 1 230 ? -1.179 -10.879 15.875 1.00 94.81 230 ILE A CA 1
ATOM 1826 C C . ILE A 1 230 ? -0.853 -9.396 15.678 1.00 94.81 230 ILE A C 1
ATOM 1828 O O . ILE A 1 230 ? -1.178 -8.786 14.663 1.00 94.81 230 ILE A O 1
ATOM 1832 N N . GLU A 1 231 ? -0.229 -8.788 16.676 1.00 93.06 231 GLU A N 1
ATOM 1833 C CA . GLU A 1 231 ? 0.340 -7.452 16.584 1.00 93.06 231 GLU A CA 1
ATOM 1834 C C . GLU A 1 231 ? 1.808 -7.555 16.176 1.00 93.06 231 GLU A C 1
ATOM 1836 O O . GLU A 1 231 ? 2.691 -7.677 17.024 1.00 93.06 231 GLU A O 1
ATOM 1841 N N . ALA A 1 232 ? 2.050 -7.513 14.868 1.00 92.06 232 ALA A N 1
ATOM 1842 C CA . ALA A 1 232 ? 3.378 -7.352 14.280 1.00 92.06 232 ALA A CA 1
ATOM 1843 C C . ALA A 1 232 ? 3.675 -5.867 13.990 1.00 92.06 232 ALA A C 1
ATOM 1845 O O . ALA A 1 232 ? 2.777 -5.017 14.046 1.00 92.06 232 ALA A O 1
ATOM 1846 N N . ASP A 1 233 ? 4.920 -5.535 13.630 1.00 91.06 233 ASP A N 1
ATOM 1847 C CA . ASP A 1 233 ? 5.273 -4.198 13.128 1.00 91.06 233 ASP A CA 1
ATOM 1848 C C . ASP A 1 233 ? 4.921 -4.052 11.633 1.00 91.06 233 ASP A C 1
ATOM 1850 O O . ASP A 1 233 ? 5.756 -3.794 10.767 1.00 91.06 233 ASP A O 1
ATOM 1854 N N . LEU A 1 234 ? 3.634 -4.261 11.340 1.00 94.75 234 LEU A N 1
ATOM 1855 C CA . LEU A 1 234 ? 3.021 -4.083 10.030 1.00 94.75 234 LEU A CA 1
ATOM 1856 C C . LEU A 1 234 ? 2.352 -2.708 9.962 1.00 94.75 234 LEU A C 1
ATOM 1858 O O . LEU A 1 234 ? 1.374 -2.430 10.665 1.00 94.75 234 LEU A O 1
ATOM 1862 N N . LYS A 1 235 ? 2.863 -1.852 9.080 1.00 94.69 235 LYS A N 1
ATOM 1863 C CA . LYS A 1 235 ? 2.351 -0.501 8.842 1.00 94.69 235 LYS A CA 1
ATOM 1864 C C . LYS A 1 235 ? 1.799 -0.394 7.428 1.00 94.69 235 LYS A C 1
ATOM 1866 O O . LYS A 1 235 ? 2.377 -0.928 6.489 1.00 94.69 235 LYS A O 1
ATOM 1871 N N . ILE A 1 236 ? 0.719 0.354 7.254 1.00 95.69 236 ILE A N 1
ATOM 1872 C CA . ILE A 1 236 ? 0.214 0.766 5.948 1.00 95.69 236 ILE A CA 1
ATOM 1873 C C . ILE A 1 236 ? 0.537 2.237 5.745 1.00 95.69 236 ILE A C 1
ATOM 1875 O O . ILE A 1 236 ? 0.231 3.082 6.583 1.00 95.69 236 ILE A O 1
ATOM 1879 N N . PHE A 1 237 ? 1.153 2.529 4.610 1.00 92.62 237 PHE A N 1
ATOM 1880 C CA . PHE A 1 237 ? 1.414 3.864 4.107 1.00 92.62 237 PHE A CA 1
ATOM 1881 C C . PHE A 1 237 ? 0.297 4.296 3.149 1.00 92.62 237 PHE A C 1
ATOM 1883 O O . PHE A 1 237 ? -0.026 3.554 2.222 1.00 92.62 237 PHE A O 1
ATOM 1890 N N . THR A 1 238 ? -0.265 5.494 3.335 1.00 90.88 238 THR A N 1
ATOM 1891 C CA . THR A 1 238 ? -1.190 6.144 2.384 1.00 90.88 238 THR A CA 1
ATOM 1892 C C . THR A 1 238 ? -1.101 7.674 2.500 1.00 90.88 238 THR A C 1
ATOM 1894 O O . THR A 1 238 ? -0.215 8.210 3.175 1.00 90.88 238 THR A O 1
ATOM 1897 N N . ASN A 1 239 ? -2.002 8.398 1.839 1.00 84.69 239 ASN A N 1
ATOM 1898 C CA . ASN A 1 239 ? -2.036 9.851 1.869 1.00 84.69 239 ASN A CA 1
ATOM 1899 C C . ASN A 1 239 ? -2.789 10.418 3.082 1.00 84.69 239 ASN A C 1
ATOM 1901 O O . ASN A 1 239 ? -3.812 9.885 3.514 1.00 84.69 239 ASN A O 1
ATOM 1905 N N . LYS A 1 240 ? -2.331 11.560 3.603 1.00 84.00 240 LYS A N 1
ATOM 1906 C CA . LYS A 1 240 ? -2.964 12.225 4.756 1.00 84.00 240 LYS A CA 1
ATOM 1907 C C . LYS A 1 240 ? -4.318 12.842 4.396 1.00 84.00 240 LYS A C 1
ATOM 1909 O O . LYS A 1 240 ? -5.250 12.817 5.196 1.00 84.00 240 LYS A O 1
ATOM 1914 N N . HIS A 1 241 ? -4.480 13.337 3.170 1.00 81.69 241 HIS A N 1
ATOM 1915 C CA . HIS A 1 241 ? -5.792 13.794 2.710 1.00 81.69 241 HIS A CA 1
ATOM 1916 C C . HIS A 1 241 ? -6.808 12.642 2.595 1.00 81.69 241 HIS A C 1
ATOM 1918 O O . HIS A 1 241 ? -8.010 12.892 2.666 1.00 81.69 241 HIS A O 1
ATOM 1924 N N . VAL A 1 242 ? -6.370 11.382 2.482 1.00 86.25 242 VAL A N 1
ATOM 1925 C CA . VAL A 1 242 ? -7.264 10.212 2.536 1.00 86.25 242 VAL A CA 1
ATOM 1926 C C . VAL A 1 242 ? -7.663 9.920 3.977 1.00 86.25 242 VAL A C 1
ATOM 1928 O O . VAL A 1 242 ? -8.854 9.841 4.267 1.00 86.25 242 VAL A O 1
ATOM 1931 N N . LEU A 1 243 ? -6.683 9.812 4.875 1.00 89.31 243 LEU A N 1
ATOM 1932 C CA . LEU A 1 243 ? -6.876 9.453 6.277 1.00 89.31 243 LEU A CA 1
ATOM 1933 C C . LEU A 1 243 ? -6.280 10.536 7.183 1.00 89.31 243 LEU A C 1
ATOM 1935 O O . LEU A 1 243 ? -5.059 10.680 7.268 1.00 89.31 243 LEU A O 1
ATOM 1939 N N . TYR A 1 244 ? -7.156 11.303 7.832 1.00 88.62 244 TYR A N 1
ATOM 1940 C CA . TYR A 1 244 ? -6.767 12.541 8.511 1.00 88.62 244 TYR A CA 1
ATOM 1941 C C . TYR A 1 244 ? -6.423 12.358 9.989 1.00 88.62 244 TYR A C 1
ATOM 1943 O O . TYR A 1 244 ? -5.405 12.884 10.440 1.00 88.62 244 TYR A O 1
ATOM 1951 N N . ASP A 1 245 ? -7.259 11.637 10.736 1.00 92.19 245 ASP A N 1
ATOM 1952 C CA . ASP A 1 245 ? -7.138 11.492 12.186 1.00 92.19 245 ASP A CA 1
ATOM 1953 C C . ASP A 1 245 ? -7.608 10.115 12.691 1.00 92.19 245 ASP A C 1
ATOM 1955 O O . ASP A 1 245 ? -8.022 9.240 11.926 1.00 92.19 245 ASP A O 1
ATOM 1959 N N . GLU A 1 246 ? -7.532 9.936 14.010 1.00 94.75 246 GLU A N 1
ATOM 1960 C CA . GLU A 1 246 ? -7.949 8.726 14.727 1.00 94.75 246 GLU A CA 1
ATOM 1961 C C . GLU A 1 246 ? -9.461 8.439 14.611 1.00 94.75 246 GLU A C 1
ATOM 1963 O O . GLU A 1 246 ? -9.884 7.283 14.634 1.00 94.75 246 GLU A O 1
ATOM 1968 N N . ASP A 1 247 ? -10.312 9.460 14.450 1.00 94.62 247 ASP A N 1
ATOM 1969 C CA . ASP A 1 247 ? -11.764 9.258 14.297 1.00 94.62 247 ASP A CA 1
ATOM 1970 C C . ASP A 1 247 ? -12.096 8.588 12.952 1.00 94.62 247 ASP A C 1
ATOM 1972 O O . ASP A 1 247 ? -12.985 7.735 12.863 1.00 94.62 247 ASP A O 1
ATOM 1976 N N . GLU A 1 248 ? -11.348 8.919 11.899 1.00 95.19 248 GLU A N 1
ATOM 1977 C CA . GLU A 1 248 ? -11.415 8.208 10.619 1.00 95.19 248 GLU A CA 1
ATOM 1978 C C . GLU A 1 248 ? -10.749 6.831 10.676 1.00 95.19 248 GLU A C 1
ATOM 1980 O O . GLU A 1 248 ? -11.289 5.863 10.128 1.00 95.19 248 GLU A O 1
ATOM 1985 N N . LEU A 1 249 ? -9.613 6.722 11.371 1.00 95.69 249 LEU A N 1
ATOM 1986 C CA . LEU A 1 249 ? -8.862 5.475 11.520 1.00 95.69 249 LEU A CA 1
ATOM 1987 C C . LEU A 1 249 ? -9.727 4.356 12.101 1.00 95.69 249 LEU A C 1
ATOM 1989 O O . LEU A 1 249 ? -9.780 3.263 11.542 1.00 95.69 249 LEU A O 1
ATOM 1993 N N . ASN A 1 250 ? -10.479 4.655 13.161 1.00 94.31 250 ASN A N 1
ATOM 1994 C CA . ASN A 1 250 ? -11.350 3.698 13.849 1.00 94.31 250 ASN A CA 1
ATOM 1995 C C . ASN A 1 250 ? -12.452 3.097 12.957 1.00 94.31 250 ASN A C 1
ATOM 1997 O O . ASN A 1 250 ? -13.127 2.143 13.344 1.00 94.31 250 ASN A O 1
ATOM 2001 N N . ARG A 1 251 ? -12.675 3.666 11.769 1.00 94.12 251 ARG A N 1
ATOM 2002 C CA . ARG A 1 251 ? -13.649 3.200 10.772 1.00 94.12 251 ARG A CA 1
ATOM 2003 C C . ARG A 1 251 ? -12.978 2.940 9.423 1.00 94.12 251 ARG A C 1
ATOM 2005 O O . ARG A 1 251 ? -13.619 3.063 8.378 1.00 94.12 251 ARG A O 1
ATOM 2012 N N . THR A 1 252 ? -11.692 2.605 9.451 1.00 96.19 252 THR A N 1
ATOM 2013 C CA . THR A 1 252 ? -10.894 2.294 8.269 1.00 96.19 252 THR A CA 1
ATOM 2014 C C . THR A 1 252 ? -10.638 0.795 8.160 1.00 96.19 252 THR A C 1
ATOM 2016 O O . THR A 1 252 ? -10.169 0.145 9.096 1.00 96.19 252 THR A O 1
ATOM 2019 N N . GLU A 1 253 ? -10.939 0.255 6.984 1.00 96.69 253 GLU A N 1
ATOM 2020 C CA . GLU A 1 253 ? -10.659 -1.126 6.594 1.00 96.69 253 GLU A CA 1
ATOM 2021 C C . GLU A 1 253 ? -9.522 -1.154 5.570 1.00 96.69 253 GLU A C 1
ATOM 2023 O O . GLU A 1 253 ? -9.360 -0.229 4.767 1.00 96.69 253 GLU A O 1
ATOM 2028 N N . VAL A 1 254 ? -8.743 -2.232 5.586 1.00 97.69 254 VAL A N 1
ATOM 2029 C CA . VAL A 1 254 ? -7.680 -2.490 4.618 1.00 97.69 254 VAL A CA 1
ATOM 2030 C C . VAL A 1 254 ? -7.922 -3.831 3.957 1.00 97.69 254 VAL A C 1
ATOM 2032 O O . VAL A 1 254 ? -8.044 -4.860 4.612 1.00 97.69 254 VAL A O 1
ATOM 2035 N N . ASP A 1 255 ? -7.961 -3.797 2.638 1.00 97.50 255 ASP A N 1
ATOM 2036 C CA . ASP A 1 255 ? -8.154 -4.944 1.778 1.00 97.50 255 ASP A CA 1
ATOM 2037 C C . ASP A 1 255 ? -6.814 -5.315 1.135 1.00 97.50 255 ASP A C 1
ATOM 2039 O O . ASP A 1 255 ? -6.297 -4.627 0.245 1.00 97.50 255 ASP A O 1
ATOM 2043 N N . PHE A 1 256 ? -6.255 -6.432 1.584 1.00 97.69 256 PHE A N 1
ATOM 2044 C CA . PHE A 1 256 ? -5.101 -7.078 0.981 1.00 97.69 256 PHE A CA 1
ATOM 2045 C C . PHE A 1 256 ? -5.540 -7.927 -0.212 1.00 97.69 256 PHE A C 1
ATOM 2047 O O . PHE A 1 256 ? -6.568 -8.600 -0.174 1.00 97.69 256 PHE A O 1
ATOM 2054 N N . PHE A 1 257 ? -4.720 -7.937 -1.265 1.00 96.94 257 PHE A N 1
ATOM 2055 C CA . PHE A 1 257 ? -4.896 -8.813 -2.434 1.00 96.94 257 PHE A CA 1
ATOM 2056 C C . PHE A 1 257 ? -6.209 -8.599 -3.219 1.00 96.94 257 PHE A C 1
ATOM 2058 O O . PHE A 1 257 ? -6.738 -9.529 -3.825 1.00 96.94 257 PHE A O 1
ATOM 2065 N N . TYR A 1 258 ? -6.738 -7.369 -3.252 1.00 96.69 258 TYR A N 1
ATOM 2066 C CA . TYR A 1 258 ? -7.918 -7.034 -4.061 1.00 96.69 258 TYR A CA 1
ATOM 2067 C C . TYR A 1 258 ? -7.598 -6.902 -5.566 1.00 96.69 258 TYR A C 1
ATOM 2069 O O . TYR A 1 258 ? -7.553 -5.810 -6.138 1.00 96.69 258 TYR A O 1
ATOM 2077 N N . ASP A 1 259 ? -7.366 -8.034 -6.226 1.00 94.94 259 ASP A N 1
ATOM 2078 C CA . ASP A 1 259 ? -6.842 -8.066 -7.600 1.00 94.94 259 ASP A CA 1
ATOM 2079 C C . ASP A 1 259 ? -7.920 -8.238 -8.681 1.00 94.94 259 ASP A C 1
ATOM 2081 O O . ASP A 1 259 ? -7.669 -7.972 -9.857 1.00 94.94 259 ASP A O 1
ATOM 2085 N N . SER A 1 260 ? -9.136 -8.651 -8.310 1.00 92.50 260 SER A N 1
ATOM 2086 C CA . SER A 1 260 ? -10.261 -8.841 -9.238 1.00 92.50 260 SER A CA 1
ATOM 2087 C C . SER A 1 260 ? -11.620 -8.585 -8.584 1.00 92.50 260 SER A C 1
ATOM 2089 O O . SER A 1 260 ? -11.759 -8.602 -7.361 1.00 92.50 260 SER A O 1
ATOM 2091 N N . LYS A 1 261 ? -12.644 -8.328 -9.413 1.00 90.06 261 LYS A N 1
ATOM 2092 C CA . LYS A 1 261 ? -14.017 -8.026 -8.956 1.00 90.06 261 LYS A CA 1
ATOM 2093 C C . LYS A 1 261 ? -14.666 -9.183 -8.188 1.00 90.06 261 LYS A C 1
ATOM 2095 O O . LYS A 1 261 ? -15.495 -8.938 -7.321 1.00 90.06 261 LYS A O 1
ATOM 2100 N N . ASP A 1 262 ? -14.269 -10.416 -8.489 1.00 91.12 262 ASP A N 1
ATOM 2101 C CA . ASP A 1 262 ? -14.696 -11.632 -7.785 1.00 91.12 262 ASP A CA 1
ATOM 2102 C C . ASP A 1 262 ? -14.158 -11.729 -6.342 1.00 91.12 262 ASP A C 1
ATOM 2104 O O . ASP A 1 262 ? -14.581 -12.608 -5.596 1.00 91.12 262 ASP A O 1
ATOM 2108 N N . LYS A 1 263 ? -13.247 -10.824 -5.938 1.00 90.69 263 LYS A N 1
ATOM 2109 C CA . LYS A 1 263 ? -12.630 -10.763 -4.604 1.00 90.69 263 LYS A CA 1
ATOM 2110 C C . LYS A 1 263 ? -11.909 -12.064 -4.209 1.00 90.69 263 LYS A C 1
ATOM 2112 O O . LYS A 1 263 ? -11.719 -12.328 -3.023 1.00 90.69 263 LYS A O 1
ATOM 2117 N N . VAL A 1 264 ? -11.473 -12.871 -5.181 1.00 91.38 264 VAL A N 1
ATOM 2118 C CA . VAL A 1 264 ? -10.751 -14.123 -4.910 1.00 91.38 264 VAL A CA 1
ATOM 2119 C C . VAL A 1 264 ? -9.428 -13.826 -4.202 1.00 91.38 264 VAL A C 1
ATOM 2121 O O . VAL A 1 264 ? -8.593 -13.088 -4.720 1.00 91.38 264 VAL A O 1
ATOM 2124 N N . GLY A 1 265 ? -9.235 -14.428 -3.025 1.00 91.25 265 GLY A N 1
ATOM 2125 C CA . GLY A 1 265 ? -8.026 -14.267 -2.213 1.00 91.25 265 GLY A CA 1
ATOM 2126 C C . GLY A 1 265 ? -7.942 -12.954 -1.427 1.00 91.25 265 GLY A C 1
ATOM 2127 O O . GLY A 1 265 ? -6.909 -12.715 -0.801 1.00 91.25 265 GLY A O 1
ATOM 2128 N N . LEU A 1 266 ? -8.999 -12.130 -1.450 1.00 95.06 266 LEU A N 1
ATOM 2129 C CA . LEU A 1 266 ? -9.114 -10.902 -0.665 1.00 95.06 266 LEU A CA 1
ATOM 2130 C C . LEU A 1 266 ? -9.022 -11.216 0.833 1.00 95.06 266 LEU A C 1
ATOM 2132 O O . LEU A 1 266 ? -9.792 -12.031 1.342 1.00 95.06 266 LEU A O 1
ATOM 2136 N N . VAL A 1 267 ? -8.145 -10.510 1.543 1.00 96.06 267 VAL A N 1
ATOM 2137 C CA . VAL A 1 267 ? -8.076 -10.559 3.009 1.00 96.06 267 VAL A CA 1
ATOM 2138 C C . VAL A 1 267 ? -8.354 -9.170 3.559 1.00 96.06 267 VAL A C 1
ATOM 2140 O O . VAL A 1 267 ? -7.713 -8.202 3.160 1.00 96.06 267 VAL A O 1
ATOM 2143 N N . LYS A 1 268 ? -9.334 -9.072 4.455 1.00 96.19 268 LYS A N 1
ATOM 2144 C CA . LYS A 1 268 ? -9.758 -7.813 5.066 1.00 96.19 268 LYS A CA 1
ATOM 2145 C C . LYS A 1 268 ? -9.196 -7.695 6.476 1.00 96.19 268 LYS A C 1
ATOM 2147 O O . LYS A 1 268 ? -9.334 -8.624 7.262 1.00 96.19 268 LYS A O 1
ATOM 2152 N N . GLU A 1 269 ? -8.654 -6.532 6.803 1.00 96.75 269 GLU A N 1
ATOM 2153 C CA . GLU A 1 269 ? -8.124 -6.180 8.121 1.00 96.75 269 GLU A CA 1
ATOM 2154 C C . GLU A 1 269 ? -8.552 -4.760 8.528 1.00 96.75 269 GLU A C 1
ATOM 2156 O O . GLU A 1 269 ? -9.152 -4.023 7.740 1.00 96.75 269 GLU A O 1
ATOM 2161 N N . TYR A 1 270 ? -8.278 -4.371 9.774 1.00 96.38 270 TYR A N 1
ATOM 2162 C CA . TYR A 1 270 ? -8.723 -3.096 10.348 1.00 96.38 270 TYR A CA 1
ATOM 2163 C C . TYR A 1 270 ? -7.551 -2.241 10.799 1.00 96.38 270 TYR A C 1
ATOM 2165 O O . TYR A 1 270 ? -6.589 -2.751 11.367 1.00 96.38 270 TYR A O 1
ATOM 2173 N N . ALA A 1 271 ? -7.655 -0.934 10.595 1.00 96.44 271 ALA A N 1
ATOM 2174 C CA . ALA A 1 271 ? -6.676 0.012 11.105 1.00 96.44 271 ALA A CA 1
ATOM 2175 C C . ALA A 1 271 ? -6.808 0.188 12.634 1.00 96.44 271 ALA A C 1
ATOM 2177 O O . ALA A 1 271 ? -7.918 0.129 13.163 1.00 96.44 271 ALA A O 1
ATOM 2178 N N . THR A 1 272 ? -5.693 0.379 13.351 1.00 94.94 272 THR A N 1
ATOM 2179 C CA . THR A 1 272 ? -5.689 0.387 14.835 1.00 94.94 272 THR A CA 1
ATOM 2180 C C . THR A 1 272 ? -4.895 1.500 15.499 1.00 94.94 272 THR A C 1
ATOM 2182 O O . THR A 1 272 ? -5.211 1.859 16.629 1.00 94.94 272 THR A O 1
ATOM 2185 N N . GLN A 1 273 ? -3.854 2.023 14.854 1.00 94.44 273 GLN A N 1
ATOM 2186 C CA . GLN A 1 273 ? -3.042 3.097 15.428 1.00 94.44 273 GLN A CA 1
ATOM 2187 C C . GLN A 1 273 ? -2.478 4.001 14.334 1.00 94.44 273 GLN A C 1
ATOM 2189 O O . GLN A 1 273 ? -1.824 3.491 13.426 1.00 94.44 273 GLN A O 1
ATOM 2194 N N . LEU A 1 274 ? -2.670 5.319 14.432 1.00 92.94 274 LEU A N 1
ATOM 2195 C CA . LEU A 1 274 ? -2.034 6.288 13.540 1.00 92.94 274 LEU A CA 1
ATOM 2196 C C . LEU A 1 274 ? -0.630 6.635 14.054 1.00 92.94 274 LEU A C 1
ATOM 2198 O O . LEU A 1 274 ? -0.389 6.754 15.257 1.00 92.94 274 LEU A O 1
ATOM 2202 N N . PHE A 1 275 ? 0.314 6.831 13.138 1.00 89.81 275 PHE A N 1
ATOM 2203 C CA . PHE A 1 275 ? 1.643 7.340 13.461 1.00 89.81 275 PHE A CA 1
ATOM 2204 C C . PHE A 1 275 ? 1.768 8.808 13.073 1.00 89.81 275 PHE A C 1
ATOM 2206 O O . PHE A 1 275 ? 1.232 9.256 12.058 1.00 89.81 275 PHE A O 1
ATOM 2213 N N . TYR A 1 276 ? 2.532 9.555 13.868 1.00 81.44 276 TYR A N 1
ATOM 2214 C CA . TYR A 1 276 ? 2.832 10.943 13.557 1.00 81.44 276 TYR A CA 1
ATOM 2215 C C . TYR A 1 276 ? 3.613 11.058 12.245 1.00 81.44 276 TYR A C 1
ATOM 2217 O O . TYR A 1 276 ? 4.610 10.368 12.024 1.00 81.44 276 TYR A O 1
ATOM 2225 N N . THR A 1 277 ? 3.192 11.995 11.403 1.00 75.38 277 THR A N 1
ATOM 2226 C CA . THR A 1 277 ? 3.922 12.407 10.206 1.00 75.38 277 THR A CA 1
ATOM 2227 C C . THR A 1 277 ? 4.068 13.921 10.162 1.00 75.38 277 THR A C 1
ATOM 2229 O O . THR A 1 277 ? 3.263 14.670 10.721 1.00 75.38 277 THR A O 1
ATOM 2232 N N . LYS A 1 278 ? 5.123 14.391 9.484 1.00 73.38 278 LYS A N 1
ATOM 2233 C CA . LYS A 1 278 ? 5.407 15.826 9.337 1.00 73.38 278 LYS A CA 1
ATOM 2234 C C . LYS A 1 278 ? 4.176 16.551 8.756 1.00 73.38 278 LYS A C 1
ATOM 2236 O O . LYS A 1 278 ? 3.672 16.101 7.729 1.00 73.38 278 LYS A O 1
ATOM 2241 N N . PRO A 1 279 ? 3.719 17.682 9.331 1.00 71.25 279 PRO A N 1
ATOM 2242 C CA . PRO A 1 279 ? 2.516 18.383 8.869 1.00 71.25 279 PRO A CA 1
ATOM 2243 C C . PRO A 1 279 ? 2.544 18.793 7.394 1.00 71.25 279 PRO A C 1
ATOM 2245 O O . PRO A 1 279 ? 1.515 18.730 6.733 1.00 71.25 279 PRO A O 1
ATOM 2248 N N . SER A 1 280 ? 3.723 19.143 6.871 1.00 74.25 280 SER A N 1
ATOM 2249 C CA . SER A 1 280 ? 3.956 19.482 5.459 1.00 74.25 280 SER A CA 1
ATOM 2250 C C . SER A 1 280 ? 3.987 18.267 4.522 1.00 74.25 280 SER A C 1
ATOM 2252 O O . SER A 1 280 ? 4.310 18.385 3.339 1.00 74.25 280 SER A O 1
ATOM 2254 N N . SER A 1 281 ? 3.758 17.063 5.045 1.00 75.88 281 SER A N 1
ATOM 2255 C CA . SER A 1 281 ? 3.717 15.828 4.278 1.00 75.88 281 SER A CA 1
ATOM 2256 C C . SER A 1 281 ? 2.292 15.348 4.131 1.00 75.88 281 SER A C 1
ATOM 2258 O O . SER A 1 281 ? 1.619 15.067 5.118 1.00 75.88 281 SER A O 1
ATOM 2260 N N . ASP A 1 282 ? 1.882 15.105 2.892 1.00 80.56 282 ASP A N 1
ATOM 2261 C CA . ASP A 1 282 ? 0.641 14.394 2.594 1.00 80.56 282 ASP A CA 1
ATOM 2262 C C . ASP A 1 282 ? 0.804 12.871 2.759 1.00 80.56 282 ASP A C 1
ATOM 2264 O O . ASP A 1 282 ? 0.282 12.067 2.000 1.00 80.56 282 ASP A O 1
ATOM 2268 N N . LYS A 1 283 ? 1.589 12.450 3.748 1.00 82.38 283 LYS A N 1
ATOM 2269 C CA . LYS A 1 283 ? 1.878 11.045 4.031 1.00 82.38 283 LYS A CA 1
ATOM 2270 C C . LYS A 1 283 ? 1.338 10.710 5.400 1.00 82.38 283 LYS A C 1
ATOM 2272 O O . LYS A 1 283 ? 1.506 11.500 6.325 1.00 82.38 283 LYS A O 1
ATOM 2277 N N . THR A 1 284 ? 0.758 9.532 5.540 1.00 87.56 284 THR A N 1
ATOM 2278 C CA . THR A 1 284 ? 0.374 8.985 6.834 1.00 87.56 284 THR A CA 1
ATOM 2279 C C . THR A 1 284 ? 0.695 7.500 6.893 1.00 87.56 284 THR A C 1
ATOM 2281 O O . THR A 1 284 ? 0.699 6.812 5.868 1.00 87.56 284 THR A O 1
ATOM 2284 N N . PHE A 1 285 ? 1.001 7.030 8.095 1.00 93.94 285 PHE A N 1
ATOM 2285 C CA . PHE A 1 285 ? 1.253 5.627 8.377 1.00 93.94 285 PHE A CA 1
ATOM 2286 C C . PHE A 1 285 ? 0.319 5.189 9.490 1.00 93.94 285 PHE A C 1
ATOM 2288 O O . PHE A 1 285 ? 0.096 5.939 10.440 1.00 93.94 285 PHE A O 1
ATOM 2295 N N . PHE A 1 286 ? -0.184 3.966 9.406 1.00 95.56 286 PHE A N 1
ATOM 2296 C CA . PHE A 1 286 ? -0.987 3.387 10.473 1.00 95.56 286 PHE A CA 1
ATOM 2297 C C . PHE A 1 286 ? -0.765 1.885 10.612 1.00 95.56 286 PHE A C 1
ATOM 2299 O O . PHE A 1 286 ? -0.431 1.214 9.638 1.00 95.56 286 PHE A O 1
ATOM 2306 N N . LYS A 1 287 ? -0.946 1.352 11.822 1.00 95.75 287 LYS A N 1
ATOM 2307 C CA . LYS A 1 287 ? -0.964 -0.094 12.065 1.00 95.75 287 LYS A CA 1
ATOM 2308 C C . LYS A 1 287 ? -2.285 -0.709 11.636 1.00 95.75 287 LYS A C 1
ATOM 2310 O O . LYS A 1 287 ? -3.333 -0.064 11.704 1.00 95.75 287 LYS A O 1
ATOM 2315 N N . VAL A 1 288 ? -2.222 -1.986 11.281 1.00 95.69 288 VAL A N 1
ATOM 2316 C CA . VAL A 1 288 ? -3.387 -2.823 10.993 1.00 95.69 288 VAL A CA 1
ATOM 2317 C C . VAL A 1 288 ? -3.408 -4.063 11.877 1.00 95.69 288 VAL A C 1
ATOM 2319 O O . VAL A 1 288 ? -2.376 -4.495 12.390 1.00 95.69 288 VAL A O 1
ATOM 2322 N N . THR A 1 289 ? -4.595 -4.621 12.079 1.00 94.88 289 THR A N 1
ATOM 2323 C CA . THR A 1 289 ? -4.766 -5.944 12.677 1.00 94.88 289 THR A CA 1
ATOM 2324 C C . THR A 1 289 ? -4.290 -7.046 11.731 1.00 94.88 289 THR A C 1
ATOM 2326 O O . THR A 1 289 ? -4.247 -6.870 10.515 1.00 94.88 289 THR A O 1
ATOM 2329 N N . ILE A 1 290 ? -3.912 -8.184 12.313 1.00 95.44 290 ILE A N 1
ATOM 2330 C CA . ILE A 1 290 ? -3.652 -9.431 11.594 1.00 95.44 290 ILE A CA 1
ATOM 2331 C C . ILE A 1 290 ? -4.429 -10.514 12.331 1.00 95.44 290 ILE A C 1
ATOM 2333 O O . ILE A 1 290 ? -4.079 -10.881 13.453 1.00 95.44 290 ILE A O 1
ATOM 2337 N N . HIS A 1 291 ? -5.514 -10.998 11.736 1.00 94.00 291 HIS A N 1
ATOM 2338 C CA . HIS A 1 291 ? -6.337 -12.042 12.357 1.00 94.00 291 HIS A CA 1
ATOM 2339 C C . HIS A 1 291 ? -5.857 -13.459 12.047 1.00 94.00 291 HIS A C 1
ATOM 2341 O O . HIS A 1 291 ? -6.351 -14.414 12.641 1.00 94.00 291 HIS A O 1
ATOM 2347 N N . ASP A 1 292 ? -4.949 -13.593 11.086 1.00 89.31 292 ASP A N 1
ATOM 2348 C CA . ASP A 1 292 ? -4.543 -14.865 10.509 1.00 89.31 292 ASP A CA 1
ATOM 2349 C C . ASP A 1 292 ? -3.023 -14.960 10.459 1.00 89.31 292 ASP A C 1
ATOM 2351 O O . ASP A 1 292 ? -2.362 -14.086 9.897 1.00 89.31 292 ASP A O 1
ATOM 2355 N N . GLU A 1 293 ? -2.466 -16.021 11.030 1.00 90.56 293 GLU A N 1
ATOM 2356 C CA . GLU A 1 293 ? -1.026 -16.263 10.975 1.00 90.56 293 GLU A CA 1
ATOM 2357 C C . GLU A 1 293 ? -0.562 -16.483 9.529 1.00 90.56 293 GLU A C 1
ATOM 2359 O O . GLU A 1 293 ? 0.509 -16.014 9.142 1.00 90.56 293 GLU A O 1
ATOM 2364 N N . GLU A 1 294 ? -1.406 -17.096 8.689 1.00 93.25 294 GLU A N 1
ATOM 2365 C CA . GLU A 1 294 ? -1.107 -17.301 7.271 1.00 93.25 294 GLU A CA 1
ATOM 2366 C C . GLU A 1 294 ? -0.932 -15.965 6.536 1.00 93.25 294 GLU A C 1
ATOM 2368 O O . GLU A 1 294 ? -0.085 -15.850 5.646 1.00 93.25 294 GLU A O 1
ATOM 2373 N N . LEU A 1 295 ? -1.676 -14.922 6.933 1.00 94.81 295 LEU A N 1
ATOM 2374 C CA . LEU A 1 295 ? -1.492 -13.585 6.372 1.00 94.81 295 LEU A CA 1
ATOM 2375 C C . LEU A 1 295 ? -0.095 -13.050 6.701 1.00 94.81 295 LEU A C 1
ATOM 2377 O O . LEU A 1 295 ? 0.568 -12.552 5.795 1.00 94.81 295 LEU A O 1
ATOM 2381 N N . LEU A 1 296 ? 0.369 -13.162 7.950 1.00 94.69 296 LEU A N 1
ATOM 2382 C CA . LEU A 1 296 ? 1.690 -12.660 8.343 1.00 94.69 296 LEU A CA 1
ATOM 2383 C C . LEU A 1 296 ? 2.811 -13.359 7.561 1.00 94.69 296 LEU A C 1
ATOM 2385 O O . LEU A 1 296 ? 3.614 -12.675 6.925 1.00 94.69 296 LEU A O 1
ATOM 2389 N N . HIS A 1 297 ? 2.800 -14.696 7.520 1.00 94.56 297 HIS A N 1
ATOM 2390 C CA . HIS A 1 297 ? 3.769 -15.492 6.749 1.00 94.56 297 HIS A CA 1
ATOM 2391 C C . HIS A 1 297 ? 3.750 -15.126 5.262 1.00 94.56 297 HIS A C 1
ATOM 2393 O O . HIS A 1 297 ? 4.790 -14.978 4.618 1.00 94.56 297 HIS A O 1
ATOM 2399 N N . ARG A 1 298 ? 2.555 -14.915 4.697 1.00 96.56 298 ARG A N 1
ATOM 2400 C CA . ARG A 1 298 ? 2.402 -14.495 3.301 1.00 96.56 298 ARG A CA 1
ATOM 2401 C C . ARG A 1 298 ? 2.980 -13.102 3.049 1.00 96.56 298 ARG A C 1
ATOM 2403 O O . ARG A 1 298 ? 3.596 -12.897 2.004 1.00 96.56 298 ARG A O 1
ATOM 2410 N N . LEU A 1 299 ? 2.780 -12.145 3.956 1.00 96.06 299 LEU A N 1
ATOM 2411 C CA . LEU A 1 299 ? 3.331 -10.789 3.834 1.00 96.06 299 LEU A CA 1
ATOM 2412 C C . LEU A 1 299 ? 4.860 -10.787 3.943 1.00 96.06 299 LEU A C 1
ATOM 2414 O O . LEU A 1 299 ? 5.515 -10.086 3.171 1.00 96.06 299 LEU A O 1
ATOM 2418 N N . GLU A 1 300 ? 5.423 -11.605 4.832 1.00 95.44 300 GLU A N 1
ATOM 2419 C CA . GLU A 1 300 ? 6.870 -11.800 4.949 1.00 95.44 300 GLU A CA 1
ATOM 2420 C C . GLU A 1 300 ? 7.466 -12.391 3.668 1.00 95.44 300 GLU A C 1
ATOM 2422 O O . GLU A 1 300 ? 8.426 -11.846 3.118 1.00 95.44 300 GLU A O 1
ATOM 2427 N N . GLN A 1 301 ? 6.851 -13.446 3.121 1.00 96.00 301 GLN A N 1
ATOM 2428 C CA . GLN A 1 301 ? 7.292 -14.023 1.852 1.00 96.00 301 GLN A CA 1
ATOM 2429 C C . GLN A 1 301 ? 7.250 -12.992 0.716 1.00 96.00 301 GLN A C 1
ATOM 2431 O O . GLN A 1 301 ? 8.166 -12.935 -0.101 1.00 96.00 301 GLN A O 1
ATOM 2436 N N . ILE A 1 302 ? 6.217 -12.144 0.670 1.00 96.06 302 ILE A N 1
ATOM 2437 C CA . ILE A 1 302 ? 6.111 -11.074 -0.330 1.00 96.06 302 ILE A CA 1
ATOM 2438 C C . ILE A 1 302 ? 7.258 -10.067 -0.201 1.00 96.06 302 ILE A C 1
ATOM 2440 O O . ILE A 1 302 ? 7.800 -9.641 -1.224 1.00 96.06 302 ILE A O 1
ATOM 2444 N N . ASP A 1 303 ? 7.625 -9.666 1.017 1.00 91.38 303 ASP A N 1
ATOM 2445 C CA . ASP A 1 303 ? 8.720 -8.716 1.220 1.00 91.38 303 ASP A CA 1
ATOM 2446 C C . ASP A 1 303 ? 10.078 -9.311 0.807 1.00 91.38 303 ASP A C 1
ATOM 2448 O O . ASP A 1 303 ? 10.857 -8.651 0.106 1.00 91.38 303 ASP A O 1
ATOM 2452 N N . ASN A 1 304 ? 10.303 -10.589 1.127 1.00 91.38 304 ASN A N 1
ATOM 2453 C CA . ASN A 1 304 ? 11.473 -11.355 0.699 1.00 91.38 304 ASN A CA 1
ATOM 2454 C C . ASN A 1 304 ? 11.540 -11.503 -0.831 1.00 91.38 304 ASN A C 1
ATOM 2456 O O . ASN A 1 304 ? 12.567 -11.184 -1.434 1.00 91.38 304 ASN A O 1
ATOM 2460 N N . ASP A 1 305 ? 10.442 -11.911 -1.474 1.00 93.44 305 ASP A N 1
ATOM 2461 C CA . ASP A 1 305 ? 10.341 -12.061 -2.932 1.00 93.44 305 ASP A CA 1
ATOM 2462 C C . ASP A 1 305 ? 10.608 -10.735 -3.652 1.00 93.44 305 ASP A C 1
ATOM 2464 O O . ASP A 1 305 ? 11.348 -10.686 -4.635 1.00 93.44 305 ASP A O 1
ATOM 2468 N N . LYS A 1 306 ? 10.016 -9.640 -3.159 1.00 92.88 306 LYS A N 1
ATOM 2469 C CA . LYS A 1 306 ? 10.220 -8.291 -3.701 1.00 92.88 306 LYS A CA 1
ATOM 2470 C C . LYS A 1 306 ? 11.678 -7.867 -3.567 1.00 92.88 306 LYS A C 1
ATOM 2472 O O . LYS A 1 306 ? 12.245 -7.349 -4.529 1.00 92.88 306 LYS A O 1
ATOM 2477 N N . SER A 1 307 ? 12.286 -8.092 -2.404 1.00 87.06 307 SER A N 1
ATOM 2478 C CA . SER A 1 307 ? 13.696 -7.777 -2.167 1.00 87.06 307 SER A CA 1
ATOM 2479 C C . SER A 1 307 ? 14.600 -8.576 -3.106 1.00 87.06 307 SER A C 1
ATOM 2481 O O . SER A 1 307 ? 15.455 -7.997 -3.773 1.00 87.06 307 SER A O 1
ATOM 2483 N N . ALA A 1 308 ? 14.369 -9.882 -3.243 1.00 89.44 308 ALA A N 1
ATOM 2484 C CA . ALA A 1 308 ? 15.104 -10.731 -4.177 1.00 89.44 308 ALA A CA 1
ATOM 2485 C C . ALA A 1 308 ? 14.922 -10.280 -5.639 1.00 89.44 308 ALA A C 1
ATOM 2487 O O . ALA A 1 308 ? 15.895 -10.188 -6.387 1.00 89.44 308 ALA A O 1
ATOM 2488 N N . ALA A 1 309 ? 13.695 -9.945 -6.050 1.00 90.56 309 ALA A N 1
ATOM 2489 C CA . ALA A 1 309 ? 13.410 -9.450 -7.395 1.00 90.56 309 ALA A CA 1
ATOM 2490 C C . ALA A 1 309 ? 14.122 -8.120 -7.686 1.00 90.56 309 ALA A C 1
ATOM 2492 O O . ALA A 1 309 ? 14.655 -7.949 -8.781 1.00 90.56 309 ALA A O 1
ATOM 2493 N N . PHE A 1 310 ? 14.190 -7.215 -6.705 1.00 88.38 310 PHE A N 1
ATOM 2494 C CA . PHE A 1 310 ? 14.951 -5.971 -6.814 1.00 88.38 310 PHE A CA 1
ATOM 2495 C C . PHE A 1 310 ? 16.450 -6.236 -7.000 1.00 88.38 310 PHE A C 1
ATOM 2497 O O . PHE A 1 310 ? 17.066 -5.665 -7.898 1.00 88.38 310 PHE A O 1
ATOM 2504 N N . TRP A 1 311 ? 17.029 -7.147 -6.212 1.00 84.94 311 TRP A N 1
ATOM 2505 C CA . TRP A 1 311 ? 18.448 -7.514 -6.311 1.00 84.94 311 TRP A CA 1
ATOM 2506 C C . TRP A 1 311 ? 18.839 -8.155 -7.642 1.00 84.94 311 TRP A C 1
ATOM 2508 O O . TRP A 1 311 ? 19.991 -8.064 -8.060 1.00 84.94 311 TRP A O 1
ATOM 2518 N N . ASN A 1 312 ? 17.873 -8.746 -8.341 1.00 87.38 312 ASN A N 1
ATOM 2519 C CA . ASN A 1 312 ? 18.068 -9.308 -9.672 1.00 87.38 312 ASN A CA 1
ATOM 2520 C C . ASN A 1 312 ? 18.032 -8.259 -10.799 1.00 87.38 312 ASN A C 1
ATOM 2522 O O . ASN A 1 312 ? 18.219 -8.621 -11.964 1.00 87.38 312 ASN A O 1
ATOM 2526 N N . LEU A 1 313 ? 17.778 -6.978 -10.506 1.00 84.94 313 LEU A N 1
ATOM 2527 C CA . LEU A 1 313 ? 17.761 -5.918 -11.515 1.00 84.94 313 LEU A CA 1
ATOM 2528 C C . LEU A 1 313 ? 19.187 -5.449 -11.844 1.00 84.94 313 LEU A C 1
ATOM 2530 O O . LEU A 1 313 ? 19.874 -4.898 -10.982 1.00 84.94 313 LEU A O 1
ATOM 2534 N N . PRO A 1 314 ? 19.643 -5.571 -13.107 1.00 87.75 314 PRO A N 1
ATOM 2535 C CA . PRO A 1 314 ? 20.934 -5.024 -13.501 1.00 87.75 314 PRO A CA 1
ATOM 2536 C C . PRO A 1 314 ? 20.959 -3.498 -13.356 1.00 87.75 314 PRO A C 1
ATOM 2538 O O . PRO A 1 314 ? 20.001 -2.813 -13.719 1.00 87.75 314 PRO A O 1
ATOM 2541 N N . SER A 1 315 ? 22.095 -2.938 -12.939 1.00 84.75 315 SER A N 1
ATOM 2542 C CA . SER A 1 315 ? 22.268 -1.485 -12.762 1.00 84.75 315 SER A CA 1
ATOM 2543 C C . SER A 1 315 ? 21.936 -0.674 -14.023 1.00 84.75 315 SER A C 1
ATOM 2545 O O . SER A 1 315 ? 21.352 0.406 -13.943 1.00 84.75 315 SER A O 1
ATOM 2547 N N . GLN A 1 316 ? 22.247 -1.207 -15.209 1.00 82.88 316 GLN A N 1
ATOM 2548 C CA . GLN A 1 316 ? 21.896 -0.583 -16.489 1.00 82.88 316 GLN A CA 1
ATOM 2549 C C . GLN A 1 316 ? 20.381 -0.519 -16.720 1.00 82.88 316 GLN A C 1
ATOM 2551 O O . GLN A 1 316 ? 19.893 0.445 -17.307 1.00 82.88 316 GLN A O 1
ATOM 2556 N N . VAL A 1 317 ? 19.641 -1.530 -16.262 1.00 84.69 317 VAL A N 1
ATOM 2557 C CA . VAL A 1 317 ? 18.179 -1.584 -16.365 1.00 84.69 317 VAL A CA 1
ATOM 2558 C C . VAL A 1 317 ? 17.554 -0.601 -15.379 1.00 84.69 317 VAL A C 1
ATOM 2560 O O . VAL A 1 317 ? 16.712 0.190 -15.791 1.00 84.69 317 VAL A O 1
ATOM 2563 N N . LEU A 1 318 ? 18.038 -0.555 -14.133 1.00 81.50 318 LEU A N 1
ATOM 2564 C CA . LEU A 1 318 ? 17.600 0.425 -13.128 1.00 81.50 318 LEU A CA 1
ATOM 2565 C C . LEU A 1 318 ? 17.730 1.872 -13.629 1.00 81.50 318 LEU A C 1
ATOM 2567 O O . LEU A 1 318 ? 16.799 2.662 -13.496 1.00 81.50 318 LEU A O 1
ATOM 2571 N N . ARG A 1 319 ? 18.848 2.206 -14.287 1.00 79.31 319 ARG A N 1
ATOM 2572 C CA . ARG A 1 319 ? 19.055 3.536 -14.894 1.00 79.31 319 ARG A CA 1
ATOM 2573 C C . ARG A 1 319 ? 18.073 3.858 -16.017 1.00 79.31 319 ARG A C 1
ATOM 2575 O O . ARG A 1 319 ? 17.752 5.018 -16.225 1.00 79.31 319 ARG A O 1
ATOM 2582 N N . LYS A 1 320 ? 17.625 2.863 -16.784 1.00 84.88 320 LYS A N 1
ATOM 2583 C CA . LYS A 1 320 ? 16.597 3.083 -17.815 1.00 84.88 320 LYS A CA 1
ATOM 2584 C C . LYS A 1 320 ? 15.215 3.221 -17.192 1.00 84.88 320 LYS A C 1
ATOM 2586 O O . LYS A 1 320 ? 14.420 4.034 -17.646 1.00 84.88 320 LYS A O 1
ATOM 2591 N N . MET A 1 321 ? 14.942 2.451 -16.143 1.00 85.00 321 MET A N 1
ATOM 2592 C CA . MET A 1 321 ? 13.679 2.504 -15.416 1.00 85.00 321 MET A CA 1
ATOM 2593 C C . MET A 1 321 ? 13.435 3.854 -14.734 1.00 85.00 321 MET A C 1
ATOM 2595 O O . MET A 1 321 ? 12.280 4.241 -14.611 1.00 85.00 321 MET A O 1
ATOM 2599 N N . SER A 1 322 ? 14.471 4.620 -14.370 1.00 80.88 322 SER A N 1
ATOM 2600 C CA . SER A 1 322 ? 14.294 5.961 -13.785 1.00 80.88 322 SER A CA 1
ATOM 2601 C C . SER A 1 322 ? 13.650 6.984 -14.735 1.00 80.88 322 SER A C 1
ATOM 2603 O O . SER A 1 322 ? 13.215 8.037 -14.282 1.00 80.88 322 SER A O 1
ATOM 2605 N N . ALA A 1 323 ? 13.576 6.697 -16.040 1.00 81.88 323 ALA A N 1
ATOM 2606 C CA . ALA A 1 323 ? 12.853 7.521 -17.011 1.00 81.88 323 ALA A CA 1
ATOM 2607 C C . ALA A 1 323 ? 11.331 7.265 -17.015 1.00 81.88 323 ALA A C 1
ATOM 2609 O O . ALA A 1 323 ? 10.590 7.963 -17.713 1.00 81.88 323 ALA A O 1
ATOM 2610 N N . PHE A 1 324 ? 10.864 6.268 -16.259 1.00 85.75 324 PHE A N 1
ATOM 2611 C CA . PHE A 1 324 ? 9.472 5.837 -16.220 1.00 85.75 324 PHE A CA 1
ATOM 2612 C C . PHE A 1 324 ? 8.883 5.980 -14.815 1.00 85.75 324 PHE A C 1
ATOM 2614 O O . PHE A 1 324 ? 9.547 5.731 -13.810 1.00 85.75 324 PHE A O 1
ATOM 2621 N N . ALA A 1 325 ? 7.611 6.360 -14.763 1.00 84.94 325 ALA A N 1
ATOM 2622 C CA . ALA A 1 325 ? 6.778 6.291 -13.575 1.00 84.94 325 ALA A CA 1
ATOM 2623 C C . ALA A 1 325 ? 5.884 5.055 -13.698 1.00 84.94 325 ALA A C 1
ATOM 2625 O O . ALA A 1 325 ? 5.115 4.938 -14.655 1.00 84.94 325 ALA A O 1
ATOM 2626 N N . ILE A 1 326 ? 6.000 4.129 -12.748 1.00 87.94 326 ILE A N 1
ATOM 2627 C CA . ILE A 1 326 ? 5.177 2.916 -12.699 1.00 87.94 326 ILE A CA 1
ATOM 2628 C C . ILE A 1 326 ? 4.267 3.032 -11.483 1.00 87.94 326 ILE A C 1
ATOM 2630 O O . ILE A 1 326 ? 4.735 3.019 -10.347 1.00 87.94 326 ILE A O 1
ATOM 2634 N N . VAL A 1 327 ? 2.965 3.154 -11.718 1.00 89.88 327 VAL A N 1
ATOM 2635 C CA . VAL A 1 327 ? 1.963 3.327 -10.664 1.00 89.88 327 VAL A CA 1
ATOM 2636 C C . VAL A 1 327 ? 1.219 2.017 -10.476 1.00 89.88 327 VAL A C 1
ATOM 2638 O O . VAL A 1 327 ? 0.651 1.474 -11.423 1.00 89.88 327 VAL A O 1
ATOM 2641 N N . ILE A 1 328 ? 1.182 1.530 -9.237 1.00 94.19 328 ILE A N 1
ATOM 2642 C CA . ILE A 1 328 ? 0.375 0.374 -8.845 1.00 94.19 328 ILE A CA 1
ATOM 2643 C C . ILE A 1 328 ? -0.650 0.853 -7.829 1.00 94.19 328 ILE A C 1
ATOM 2645 O O . ILE A 1 328 ? -0.298 1.407 -6.789 1.00 94.19 328 ILE A O 1
ATOM 2649 N N . SER A 1 329 ? -1.932 0.713 -8.155 1.00 92.88 329 SER A N 1
ATOM 2650 C CA . SER A 1 329 ? -2.992 1.345 -7.371 1.00 92.88 329 SER A CA 1
ATOM 2651 C C . SER A 1 329 ? -4.332 0.629 -7.498 1.00 92.88 329 SER A C 1
ATOM 2653 O O . SER A 1 329 ? -4.543 -0.210 -8.372 1.00 92.88 329 SER A O 1
ATOM 2655 N N . HIS A 1 330 ? -5.252 0.993 -6.614 1.00 90.94 330 HIS A N 1
ATOM 2656 C CA . HIS A 1 330 ? -6.681 0.719 -6.692 1.00 90.94 330 HIS A CA 1
ATOM 2657 C C . HIS A 1 330 ? -7.395 1.992 -7.168 1.00 90.94 330 HIS A C 1
ATOM 2659 O O . HIS A 1 330 ? -7.884 2.765 -6.335 1.00 90.94 330 HIS A O 1
ATOM 2665 N N . PRO A 1 331 ? -7.417 2.271 -8.484 1.00 85.06 331 PRO A N 1
ATOM 2666 C CA . PRO A 1 331 ? -7.992 3.505 -9.011 1.00 85.06 331 PRO A CA 1
ATOM 2667 C C . PRO A 1 331 ? -9.479 3.564 -8.664 1.00 85.06 331 PRO A C 1
ATOM 2669 O O . PRO A 1 331 ? -10.218 2.637 -8.977 1.00 85.06 331 PRO A O 1
ATOM 2672 N N . HIS A 1 332 ? -9.912 4.618 -7.968 1.00 77.88 332 HIS A N 1
ATOM 2673 C CA . HIS A 1 332 ? -11.291 4.752 -7.459 1.00 77.88 332 HIS A CA 1
ATOM 2674 C C . HIS A 1 332 ? -11.758 3.552 -6.615 1.00 77.88 332 HIS A C 1
ATOM 2676 O O . HIS A 1 332 ? -12.933 3.202 -6.614 1.00 77.88 332 HIS A O 1
ATOM 2682 N N . GLY A 1 333 ? -10.826 2.855 -5.957 1.00 81.50 333 GLY A N 1
ATOM 2683 C CA . GLY A 1 333 ? -11.137 1.659 -5.176 1.00 81.50 333 GLY A CA 1
ATOM 2684 C C . GLY A 1 333 ? -11.446 0.416 -6.013 1.00 81.50 333 GLY A C 1
ATOM 2685 O O . GLY A 1 333 ? -11.873 -0.592 -5.449 1.00 81.50 333 GLY A O 1
ATOM 2686 N N . MET A 1 334 ? -11.222 0.452 -7.329 1.00 86.88 334 MET A N 1
ATOM 2687 C CA . MET A 1 334 ? -11.356 -0.688 -8.240 1.00 86.88 334 MET A CA 1
ATOM 2688 C C . MET A 1 334 ? -10.277 -1.757 -7.988 1.00 86.88 334 MET A C 1
ATOM 2690 O O . MET A 1 334 ? -9.309 -1.511 -7.256 1.00 86.88 334 MET A O 1
ATOM 2694 N N . PRO A 1 335 ? -10.427 -2.970 -8.563 1.00 93.00 335 PRO A N 1
ATOM 2695 C CA . PRO A 1 335 ? -9.376 -3.979 -8.515 1.00 93.00 335 PRO A CA 1
ATOM 2696 C C . PRO A 1 335 ? -8.033 -3.427 -8.984 1.00 93.00 335 PRO A C 1
ATOM 2698 O O . PRO A 1 335 ? -7.993 -2.554 -9.852 1.00 93.00 335 PRO A O 1
ATOM 2701 N N . LYS A 1 336 ? -6.951 -3.943 -8.402 1.00 94.88 336 LYS A N 1
ATOM 2702 C CA . LYS A 1 336 ? -5.595 -3.430 -8.598 1.00 94.88 336 LYS A CA 1
ATOM 2703 C C . LYS A 1 336 ? -5.216 -3.313 -10.076 1.00 94.88 336 LYS A C 1
ATOM 2705 O O . LYS A 1 336 ? -5.355 -4.265 -10.853 1.00 94.88 336 LYS A O 1
ATOM 2710 N N . LYS A 1 337 ? -4.688 -2.149 -10.442 1.00 94.44 337 LYS A N 1
ATOM 2711 C CA . LYS A 1 337 ? -4.214 -1.821 -11.785 1.00 94.44 337 LYS A CA 1
ATOM 2712 C C . LYS A 1 337 ? -2.760 -1.366 -11.762 1.00 94.44 337 LYS A C 1
ATOM 2714 O O . LYS A 1 337 ? -2.277 -0.846 -10.755 1.00 94.44 337 LYS A O 1
ATOM 2719 N N . ILE A 1 338 ? -2.103 -1.540 -12.901 1.00 95.38 338 ILE A N 1
ATOM 2720 C CA . ILE A 1 338 ? -0.775 -1.015 -13.202 1.00 95.38 338 ILE A CA 1
ATOM 2721 C C . ILE A 1 338 ? -0.921 0.004 -14.331 1.00 95.38 338 ILE A C 1
ATOM 2723 O O . ILE A 1 338 ? -1.575 -0.272 -15.337 1.00 95.38 338 ILE A O 1
ATOM 2727 N N . SER A 1 339 ? -0.292 1.164 -14.181 1.00 91.12 339 SER A N 1
ATOM 2728 C CA . SER A 1 339 ? -0.106 2.125 -15.265 1.00 91.12 339 SER A CA 1
ATOM 2729 C C . SER A 1 339 ? 1.357 2.538 -15.368 1.00 91.12 339 SER A C 1
ATOM 2731 O O . SER A 1 339 ? 2.108 2.503 -14.391 1.00 91.12 339 SER A O 1
ATOM 2733 N N . ILE A 1 340 ? 1.779 2.860 -16.588 1.00 89.19 340 ILE A N 1
ATOM 2734 C CA . ILE A 1 340 ? 3.169 3.176 -16.911 1.00 89.19 340 ILE A CA 1
ATOM 2735 C C . ILE A 1 340 ? 3.175 4.463 -17.723 1.00 89.19 340 ILE A C 1
ATOM 2737 O O . ILE A 1 340 ? 2.483 4.565 -18.732 1.00 89.19 340 ILE A O 1
ATOM 2741 N N . GLY A 1 341 ? 3.969 5.431 -17.283 1.00 85.50 341 GLY A N 1
ATOM 2742 C CA . GLY A 1 341 ? 4.176 6.695 -17.976 1.00 85.50 341 GLY A CA 1
ATOM 2743 C C . GLY A 1 341 ? 5.643 7.096 -17.982 1.00 85.50 341 GLY A C 1
ATOM 2744 O O . GLY A 1 341 ? 6.482 6.467 -17.338 1.00 85.50 341 GLY A O 1
ATOM 2745 N N . HIS A 1 342 ? 5.956 8.163 -18.707 1.00 81.69 342 HIS A N 1
ATOM 2746 C CA . HIS A 1 342 ? 7.271 8.791 -18.645 1.00 81.69 342 HIS A CA 1
ATOM 2747 C C . HIS A 1 342 ? 7.328 9.789 -17.491 1.00 81.69 342 HIS A C 1
ATOM 2749 O O . HIS A 1 342 ? 6.361 10.503 -17.225 1.00 81.69 342 HIS A O 1
ATOM 2755 N N . VAL A 1 343 ? 8.478 9.865 -16.824 1.00 78.44 343 VAL A N 1
ATOM 2756 C CA . VAL A 1 343 ? 8.734 10.938 -15.860 1.00 78.44 343 VAL A CA 1
ATOM 2757 C C . VAL A 1 343 ? 8.894 12.244 -16.638 1.00 78.44 343 VAL A C 1
ATOM 2759 O O . VAL A 1 343 ? 9.818 12.381 -17.435 1.00 78.44 343 VAL A O 1
ATOM 2762 N N . VAL A 1 344 ? 7.986 13.197 -16.419 1.00 74.31 344 VAL A N 1
ATOM 2763 C CA . VAL A 1 344 ? 7.989 14.498 -17.117 1.00 74.31 344 VAL A CA 1
ATOM 2764 C C . VAL A 1 344 ? 8.882 15.511 -16.404 1.00 74.31 344 VAL A C 1
ATOM 2766 O O . VAL A 1 344 ? 9.670 16.209 -17.037 1.00 74.31 344 VAL A O 1
ATOM 2769 N N . ARG A 1 345 ? 8.766 15.595 -15.076 1.00 67.62 345 ARG A N 1
ATOM 2770 C CA . ARG A 1 345 ? 9.534 16.518 -14.240 1.00 67.62 345 ARG A CA 1
ATOM 2771 C C . ARG A 1 345 ? 9.813 15.868 -12.895 1.00 67.62 345 ARG A C 1
ATOM 2773 O O . ARG A 1 345 ? 8.940 15.227 -12.319 1.00 67.62 345 ARG A O 1
ATOM 2780 N N . VAL A 1 346 ? 11.018 16.087 -12.391 1.00 61.78 346 VAL A N 1
ATOM 2781 C CA . VAL A 1 346 ? 11.364 15.856 -10.989 1.00 61.78 346 VAL A CA 1
ATOM 2782 C C . VAL A 1 346 ? 11.490 17.241 -10.364 1.00 61.78 346 VAL A C 1
ATOM 2784 O O . VAL A 1 346 ? 12.303 18.038 -10.821 1.00 61.78 346 VAL A O 1
ATOM 2787 N N . THR A 1 347 ? 10.629 17.581 -9.407 1.00 50.97 347 THR A N 1
ATOM 2788 C CA . THR A 1 347 ? 10.685 18.875 -8.714 1.00 50.97 347 THR A CA 1
ATOM 2789 C C . THR A 1 347 ? 11.761 18.851 -7.628 1.00 50.97 347 THR A C 1
ATOM 2791 O O . THR A 1 347 ? 11.907 17.868 -6.901 1.00 50.97 347 THR A O 1
ATOM 2794 N N . GLU A 1 348 ? 12.535 19.937 -7.523 1.00 41.53 348 GLU A N 1
ATOM 2795 C CA . GLU A 1 348 ? 13.687 20.051 -6.612 1.00 41.53 348 GLU A CA 1
ATOM 2796 C C . GLU A 1 348 ? 13.303 20.227 -5.136 1.00 41.53 348 GLU A C 1
ATOM 2798 O O . GLU A 1 348 ? 14.172 20.189 -4.268 1.00 41.53 348 GLU A O 1
ATOM 2803 N N . GLU A 1 349 ? 12.012 20.362 -4.815 1.00 42.16 349 GLU A N 1
ATOM 2804 C CA . GLU A 1 349 ? 11.529 20.673 -3.459 1.00 42.16 349 GLU A CA 1
ATOM 2805 C C . GLU A 1 349 ? 11.843 19.596 -2.401 1.00 42.16 349 GLU A C 1
ATOM 2807 O O . GLU A 1 349 ? 11.518 19.756 -1.226 1.00 42.16 349 GLU A O 1
ATOM 2812 N N . ASN A 1 350 ? 12.519 18.509 -2.783 1.00 37.31 350 ASN A N 1
ATOM 2813 C CA . ASN A 1 350 ? 13.016 17.475 -1.881 1.00 37.31 350 ASN A CA 1
ATOM 2814 C C . ASN A 1 350 ? 14.395 16.907 -2.287 1.00 37.31 350 ASN A C 1
ATOM 2816 O O . ASN A 1 350 ? 14.725 15.796 -1.873 1.00 37.31 350 ASN A O 1
ATOM 2820 N N . LEU A 1 351 ? 15.201 17.625 -3.081 1.00 39.09 351 LEU A N 1
ATOM 2821 C CA . LEU A 1 351 ? 16.547 17.178 -3.458 1.00 39.09 351 LEU A CA 1
ATOM 2822 C C . LEU A 1 351 ? 17.583 17.641 -2.425 1.00 39.09 351 LEU A C 1
ATOM 2824 O O . LEU A 1 351 ? 17.869 18.827 -2.292 1.00 39.09 351 LEU A O 1
ATOM 2828 N N . THR A 1 352 ? 18.161 16.691 -1.693 1.00 41.53 352 THR A N 1
ATOM 2829 C CA . THR A 1 352 ? 19.487 16.878 -1.083 1.00 41.53 352 THR A CA 1
ATOM 2830 C C . THR A 1 352 ? 20.565 16.484 -2.096 1.00 41.53 352 THR A C 1
ATOM 2832 O O . THR A 1 352 ? 20.278 15.724 -3.026 1.00 41.53 352 THR A O 1
ATOM 2835 N N . ASP A 1 353 ? 21.814 16.916 -1.899 1.00 37.44 353 ASP A N 1
ATOM 2836 C CA . ASP A 1 353 ? 22.958 16.474 -2.720 1.00 37.44 353 ASP A CA 1
ATOM 2837 C C . ASP A 1 353 ? 23.078 14.931 -2.778 1.00 37.44 353 ASP A C 1
ATOM 2839 O O . ASP A 1 353 ? 23.477 14.367 -3.796 1.00 37.44 353 ASP A O 1
ATOM 2843 N N . GLU A 1 354 ? 22.622 14.223 -1.734 1.00 34.75 354 GLU A N 1
ATOM 2844 C CA . GLU A 1 354 ? 22.523 12.753 -1.699 1.00 34.75 354 GLU A CA 1
ATOM 2845 C C . GLU A 1 354 ? 21.408 12.181 -2.595 1.00 34.75 354 GLU A C 1
ATOM 2847 O O . GLU A 1 354 ? 21.543 11.081 -3.127 1.00 34.75 354 GLU A O 1
ATOM 2852 N N . THR A 1 355 ? 20.305 12.910 -2.785 1.00 35.38 355 THR A N 1
ATOM 2853 C CA . THR A 1 355 ? 19.154 12.457 -3.593 1.00 35.38 355 THR A CA 1
ATOM 2854 C C . THR A 1 355 ? 19.398 12.687 -5.086 1.00 35.38 355 THR A C 1
ATOM 2856 O O . THR A 1 355 ? 18.974 11.892 -5.922 1.00 35.38 355 THR A O 1
ATOM 2859 N N . ILE A 1 356 ? 20.152 13.741 -5.415 1.00 36.81 356 ILE A N 1
ATOM 2860 C CA . ILE A 1 356 ? 20.676 14.019 -6.760 1.00 36.81 356 ILE A CA 1
ATOM 2861 C C . ILE A 1 356 ? 21.651 12.911 -7.191 1.00 36.81 356 ILE A C 1
ATOM 2863 O O . ILE A 1 356 ? 21.682 12.529 -8.358 1.00 36.81 356 ILE A O 1
ATOM 2867 N N . ALA A 1 357 ? 22.399 12.333 -6.250 1.00 32.88 357 ALA A N 1
ATOM 2868 C CA . ALA A 1 357 ? 23.320 11.235 -6.526 1.00 32.88 357 ALA A CA 1
ATOM 2869 C C . ALA A 1 357 ? 22.646 9.852 -6.681 1.00 32.88 357 ALA A C 1
ATOM 2871 O O . ALA A 1 357 ? 23.245 8.967 -7.284 1.00 32.88 357 ALA A O 1
ATOM 2872 N N . ASN A 1 358 ? 21.422 9.642 -6.174 1.00 38.06 358 ASN A N 1
ATOM 2873 C CA . ASN A 1 358 ? 20.798 8.311 -6.073 1.00 38.06 358 ASN A CA 1
ATOM 2874 C C . ASN A 1 358 ? 19.267 8.317 -6.336 1.00 38.06 358 ASN A C 1
ATOM 2876 O O . ASN A 1 358 ? 18.489 8.246 -5.382 1.00 38.06 358 ASN A O 1
ATOM 2880 N N . PRO A 1 359 ? 18.787 8.331 -7.598 1.00 35.75 359 PRO A N 1
ATOM 2881 C CA . PRO A 1 359 ? 17.357 8.195 -7.891 1.00 35.75 359 PRO A CA 1
ATOM 2882 C C . PRO A 1 359 ? 16.924 6.712 -8.003 1.00 35.75 359 PRO A C 1
ATOM 2884 O O . PRO A 1 359 ? 17.290 6.044 -8.975 1.00 35.75 359 PRO A O 1
ATOM 2887 N N . PRO A 1 360 ? 16.124 6.152 -7.070 1.00 37.84 360 PRO A N 1
ATOM 2888 C CA . PRO A 1 360 ? 15.450 4.874 -7.296 1.00 37.84 360 PRO A CA 1
ATOM 2889 C C . PRO A 1 360 ? 14.329 5.022 -8.336 1.00 37.84 360 PRO A C 1
ATOM 2891 O O . PRO A 1 360 ? 13.788 6.109 -8.543 1.00 37.84 360 PRO A O 1
ATOM 2894 N N . CYS A 1 361 ? 13.952 3.908 -8.972 1.00 35.47 361 CYS A N 1
ATOM 2895 C CA . CYS A 1 361 ? 12.766 3.844 -9.828 1.00 35.47 361 CYS A CA 1
ATOM 2896 C C . CYS A 1 361 ? 11.554 4.380 -9.072 1.00 35.47 361 CYS A C 1
ATOM 2898 O O . CYS A 1 361 ? 11.238 3.929 -7.969 1.00 35.47 361 CYS A O 1
ATOM 2900 N N . VAL A 1 362 ? 10.897 5.366 -9.663 1.00 37.78 362 VAL A N 1
ATOM 2901 C CA . VAL A 1 362 ? 9.806 6.080 -9.023 1.00 37.78 362 VAL A CA 1
ATOM 2902 C C . VAL A 1 362 ? 8.538 5.239 -9.163 1.00 37.78 362 VAL A C 1
ATOM 2904 O O . VAL A 1 362 ? 7.852 5.284 -10.184 1.00 37.78 362 VAL A O 1
ATOM 2907 N N . PHE A 1 363 ? 8.220 4.477 -8.117 1.00 41.06 363 PHE A N 1
ATOM 2908 C CA . PHE A 1 363 ? 6.868 3.966 -7.908 1.00 41.06 363 PHE A CA 1
ATOM 2909 C C . PHE A 1 363 ? 6.061 5.059 -7.216 1.00 41.06 363 PHE A C 1
ATOM 2911 O O . PHE A 1 363 ? 6.215 5.308 -6.018 1.00 41.06 363 PHE A O 1
ATOM 2918 N N . THR A 1 364 ? 5.261 5.786 -7.990 1.00 36.72 364 THR A N 1
ATOM 2919 C CA . THR A 1 364 ? 4.347 6.795 -7.455 1.00 36.72 364 THR A CA 1
ATOM 2920 C C . THR A 1 364 ? 2.995 6.171 -7.144 1.00 36.72 364 THR A C 1
ATOM 2922 O O . THR A 1 364 ? 2.501 5.308 -7.863 1.00 36.72 364 THR A O 1
ATOM 2925 N N . PHE A 1 365 ? 2.377 6.634 -6.060 1.00 38.78 365 PHE A N 1
ATOM 2926 C CA . PHE A 1 365 ? 0.991 6.331 -5.720 1.00 38.78 365 PHE A CA 1
ATOM 2927 C C . PHE A 1 365 ? 0.179 7.589 -6.007 1.00 38.78 365 PHE A C 1
ATOM 2929 O O . PHE A 1 365 ? 0.449 8.647 -5.437 1.00 38.78 365 PHE A O 1
ATOM 2936 N N . SER A 1 366 ? -0.768 7.509 -6.945 1.00 29.34 366 SER A N 1
ATOM 2937 C CA . SER A 1 366 ? -1.547 8.678 -7.342 1.00 29.34 366 SER A CA 1
ATOM 2938 C C . SER A 1 366 ? -2.721 8.908 -6.391 1.00 29.34 366 SER A C 1
ATOM 2940 O O . SER A 1 366 ? -3.713 8.180 -6.426 1.00 29.34 366 SER A O 1
ATOM 2942 N N . SER A 1 367 ? -2.655 9.992 -5.635 1.00 32.00 367 SER A N 1
ATOM 2943 C CA . SER A 1 367 ? -3.802 10.861 -5.379 1.00 32.00 367 SER A CA 1
ATOM 2944 C C . SER A 1 367 ? -3.245 12.195 -4.908 1.00 32.00 367 SER A C 1
ATOM 2946 O O . SER A 1 367 ? -2.752 12.280 -3.796 1.00 32.00 367 SER A O 1
ATOM 2948 N N . THR A 1 368 ? -3.264 13.227 -5.742 1.00 27.52 368 THR A N 1
ATOM 2949 C CA . THR A 1 368 ? -2.981 14.601 -5.307 1.00 27.52 368 THR A CA 1
ATOM 2950 C C . THR A 1 368 ? -3.937 15.563 -6.009 1.00 27.52 368 THR A C 1
ATOM 2952 O O . THR A 1 368 ? -4.391 15.309 -7.130 1.00 27.52 368 THR A O 1
ATOM 2955 N N . LYS A 1 369 ? -4.304 16.624 -5.284 1.00 28.92 369 LYS A N 1
ATOM 2956 C CA . LYS A 1 369 ? -5.028 17.819 -5.734 1.00 28.92 369 LYS A CA 1
ATOM 2957 C C . LYS A 1 369 ? -4.059 18.998 -5.615 1.00 28.92 369 LYS A C 1
ATOM 2959 O O . LYS A 1 369 ? -3.353 19.075 -4.613 1.00 28.92 369 LYS A O 1
ATOM 2964 N N . ASP A 1 370 ? -4.058 19.878 -6.613 1.00 27.94 370 ASP A N 1
ATOM 2965 C CA . ASP A 1 370 ? -3.337 21.155 -6.586 1.00 27.94 370 ASP A CA 1
ATOM 2966 C C . ASP A 1 370 ? -4.018 22.141 -5.618 1.00 27.94 370 ASP A C 1
ATOM 2968 O O . ASP A 1 370 ? -5.240 22.123 -5.439 1.00 27.94 370 ASP A O 1
ATOM 2972 N N . ASN A 1 371 ? -3.201 22.991 -5.007 1.00 25.58 371 ASN A N 1
ATOM 2973 C CA . ASN A 1 371 ? -3.590 24.099 -4.156 1.00 25.58 371 ASN A CA 1
ATOM 2974 C C . ASN A 1 371 ? -2.820 25.326 -4.658 1.00 25.58 371 ASN A C 1
ATOM 2976 O O . ASN A 1 371 ? -1.663 25.533 -4.292 1.00 25.58 371 ASN A O 1
ATOM 2980 N N . ARG A 1 372 ? -3.461 26.161 -5.478 1.00 27.86 372 ARG A N 1
ATOM 2981 C CA . ARG A 1 372 ? -2.973 27.515 -5.754 1.00 27.86 372 ARG A CA 1
ATOM 2982 C C . ARG A 1 372 ? -4.082 28.527 -5.495 1.00 27.86 372 ARG A C 1
ATOM 2984 O O . ARG A 1 372 ? -5.127 28.500 -6.138 1.00 27.86 372 ARG A O 1
ATOM 2991 N N . GLY A 1 373 ? -3.837 29.365 -4.487 1.00 23.67 373 GLY A N 1
ATOM 2992 C CA . GLY A 1 373 ? -4.477 30.669 -4.328 1.00 23.67 373 GLY A CA 1
ATOM 2993 C C . GLY A 1 373 ? -3.917 31.679 -5.343 1.00 23.67 373 GLY A C 1
ATOM 2994 O O . GLY A 1 373 ? -2.976 31.334 -6.057 1.00 23.67 373 GLY A O 1
ATOM 2995 N N . PRO A 1 374 ? -4.527 32.874 -5.403 1.00 29.47 374 PRO A N 1
ATOM 2996 C CA . PRO A 1 374 ? -4.720 33.694 -6.605 1.00 29.47 374 PRO A CA 1
ATOM 2997 C C . PRO A 1 374 ? -3.458 34.153 -7.334 1.00 29.47 374 PRO A C 1
ATOM 2999 O O . PRO A 1 374 ? -2.436 34.420 -6.660 1.00 29.47 374 PRO A O 1
#

Secondary structure (DSSP, 8-state):
--------------------PPPPPP--------PPP--EE-TTT--EES--EEPTTTS--EESSHHHHHHHHHHHTTS---TTS-TTS-----------------------GGG----GGG-TTTTTS-GGG-EEGGG--GGGS-GGG--HHHHHHHHHHHTTEEEEEE----TT--TTSTTGGGTT----EEEEEEEEEE-TT--EEEE---TT-TTHHHH-TT-EEEE-EEEEEEETTT--SHHHHTTEEEEET--STT-TT-EEEEEEEEEP--TT--EEEEEE----HHHHHHHHHHHHHHHHHHHTS-HHHHHHHTTEEEEEE-GGGPSPEEEEEE-----GGG--HHHHH----B------------

Foldseek 3Di:
DDDDDDDDDDDDDDDDDDDDDDDDDDDDDPPPPQFAAFWDAAPAPRDTHSDWDADPQARPGTHPDPVSVVVCCVVCVVVRDHDPPCPDDDDDDDDFDDDDADDDDDDDDDDDPVPLDDPCVNPPCCVPDVCVQWAQLVRDDLVNDDPLLSDPLSSLLLNLQLQQKKKKKQQAADCPDDPPAPCNVVHGHRDIFIWIKGKDFDPLVDKDKDFDPQQDDPCCVPQNRRAIWIGGPIKIKDFCSRPPDPVRQSRMKMWGPQRAPVCVPIDIWGWDAWDDDDPPGRMTMTDITGRDPVVSVVVVVSVVSSVVSVVPDDSSSQSSLQQKEWEWICVSPNHITIHMDGDPDGDCPRDDVNCSNDPGRRHHTDD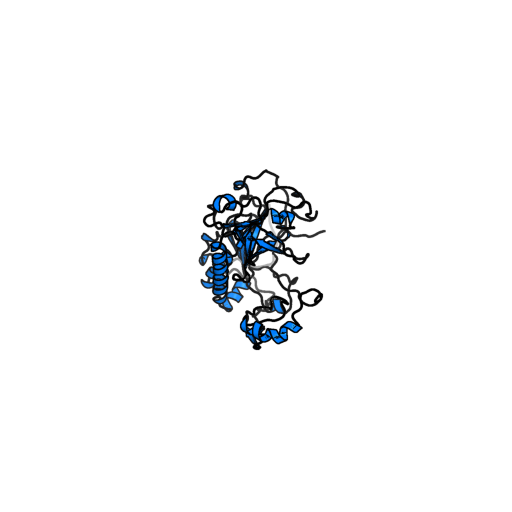DHDDDDD

Sequence (374 aa):
MAAASTNPSGSGVLFNMSEQGQAPQPGLKCEAKRFLPMEHDCSYCGKSSFSMKFCTNCWVAKYCDRECQKSHWSEHRHHCHKETDISQLYKGGRMVEMEMVPDTEFLEASVNEDFLFLDLDKCPKNGYNDHANFIAVKEFTLQHLPKEIRHKCVADYILAESKTTVRVLVKWTSKNRPETDACARCRGTRNTRTASGKFVLDNPDSFQVKDCPIPHCHRIKNLGPNHKIIEADLKIFTNKHVLYDEDELNRTEVDFFYDSKDKVGLVKEYATQLFYTKPSSDKTFFKVTIHDEELLHRLEQIDNDKSAAFWNLPSQVLRKMSAFAIVISHPHGMPKKISIGHVVRVTEENLTDETIANPPCVFTFSSTKDNRGP